Protein AF-A0A024UPG0-F1 (afdb_monomer_lite)

pLDDT: mean 85.89, std 14.0, range [33.97, 98.0]

Secondary structure (DSSP, 8-state):
-HHHHHHHHHHHHHHHHHHH--TTS-SHHHHHHHIIIIIHHHHHHHHHHHHHHHHHHHHHHHHHHHHHHS--SHHHHHHHHHHHHHHHHIIIIIGGG-S-SS--THHHHHHHHHHHHHHHHHHHHHHS---B--TTTGGGGTTSPP-SSSS-TT-EETTTTEE--TT-EEETTTTEEETT---EETTEE--TTTHHHHHHHHHHHHHHHHHHHHHHHHHHHHHHHHTTTTTS-EE-TTT--EE---HHHHHHHHHHH-HHHHHHHHHHHHHHHGGG--SSTTTGGG--

Foldseek 3Di:
DVVLCCVQVVVVVVCCLAPVDDLVDDDPSNVVSCCVPPVVVVVVLVVCCVPVNDVVSVVVVVVVCCVPQAQDQVVVVVVVCCLVVLLVLCVVFLLVLPPFPVDHNVLNVVLVVLSVVLVVLSCLLQPWAQAFDAQVRPVVLLPDDAPCPQRDQQDADPQRRGGARPLWDQRPRQRTIGRVWQADDNSHTHHDGRVVSVVVSLVSLLVSLVSLLVSLVVSLVRVCVVVVQQCDWDADPVPRDTDGDDPVNSVVVSCVVRVSSVVSNSVSVVSSCVVVDPDDSVPVVPPD

InterPro domains:
  IPR001594 Palmitoyltransferase, DHHC domain [PF01529] (152-270)
  IPR039859 Palmitoyltransferase PFA4/ZDHHC16/ZDHHC20/ERF2-like [PTHR22883] (85-270)

Radius of gyration: 24.88 Å; chains: 1; bounding box: 55×51×76 Å

Structure (mmCIF, N/CA/C/O backbone):
data_AF-A0A024UPG0-F1
#
_entry.id   AF-A0A024UPG0-F1
#
loop_
_atom_site.group_PDB
_atom_site.id
_atom_site.type_symbol
_atom_site.label_atom_id
_atom_site.label_alt_id
_atom_site.label_comp_id
_atom_site.label_asym_id
_atom_site.label_entity_id
_atom_site.label_seq_id
_atom_site.pdbx_PDB_ins_code
_atom_site.Cartn_x
_atom_site.Cartn_y
_atom_site.Cartn_z
_atom_site.occupancy
_atom_site.B_iso_or_equiv
_atom_site.auth_seq_id
_atom_site.auth_comp_id
_atom_site.auth_asym_id
_atom_site.auth_atom_id
_atom_site.pdbx_PDB_model_num
ATOM 1 N N . MET A 1 1 ? -4.440 -15.482 22.868 1.00 48.69 1 MET A N 1
ATOM 2 C CA . MET A 1 1 ? -3.702 -14.198 22.961 1.00 48.69 1 MET A CA 1
ATOM 3 C C . MET A 1 1 ? -2.242 -14.287 22.534 1.00 48.69 1 MET A C 1
ATOM 5 O O . MET A 1 1 ? -1.857 -13.494 21.691 1.00 48.69 1 MET A O 1
ATOM 9 N N . ALA A 1 2 ? -1.446 -15.236 23.048 1.00 51.16 2 ALA A N 1
ATOM 10 C CA . ALA A 1 2 ? -0.040 -15.394 22.640 1.00 51.16 2 ALA A CA 1
ATOM 11 C C . ALA A 1 2 ? 0.127 -15.573 21.119 1.00 51.16 2 ALA A C 1
ATOM 13 O O . ALA A 1 2 ? 0.976 -14.932 20.519 1.00 51.16 2 ALA A O 1
ATOM 14 N N . ILE A 1 3 ? -0.758 -16.347 20.483 1.00 56.25 3 ILE A N 1
ATOM 15 C CA . ILE A 1 3 ? -0.725 -16.595 19.033 1.00 56.25 3 ILE A CA 1
ATOM 16 C C . ILE A 1 3 ? -0.930 -15.307 18.221 1.00 56.25 3 ILE A C 1
ATOM 18 O O . ILE A 1 3 ? -0.201 -15.081 17.269 1.00 56.25 3 ILE A O 1
ATOM 22 N N . ALA A 1 4 ? -1.864 -14.432 18.612 1.00 42.03 4 ALA A N 1
ATOM 23 C CA . ALA A 1 4 ? -2.130 -13.178 17.897 1.00 42.03 4 ALA A CA 1
ATOM 24 C C . ALA A 1 4 ? -0.997 -12.150 18.068 1.00 42.03 4 ALA A C 1
ATOM 26 O O . ALA A 1 4 ? -0.627 -11.474 17.114 1.00 42.03 4 ALA A O 1
ATOM 27 N N . VAL A 1 5 ? -0.408 -12.068 19.268 1.00 51.09 5 VAL A N 1
ATOM 28 C CA . VAL A 1 5 ? 0.756 -11.206 19.529 1.00 51.09 5 VAL A CA 1
ATOM 29 C C . VAL A 1 5 ? 1.974 -11.707 18.759 1.00 51.09 5 VAL A C 1
ATOM 31 O O . VAL A 1 5 ? 2.654 -10.909 18.129 1.00 51.09 5 VAL A O 1
ATOM 34 N N . VAL A 1 6 ? 2.216 -13.019 18.737 1.00 61.00 6 VAL A N 1
ATOM 35 C CA . VAL A 1 6 ? 3.292 -13.617 17.935 1.00 61.00 6 VAL A CA 1
ATOM 36 C C . VAL A 1 6 ? 3.030 -13.413 16.440 1.00 61.00 6 VAL A C 1
ATOM 38 O O . VAL A 1 6 ? 3.939 -13.015 15.724 1.00 61.00 6 VAL A O 1
ATOM 41 N N . ALA A 1 7 ? 1.795 -13.586 15.965 1.00 50.66 7 ALA A N 1
ATOM 42 C CA . ALA A 1 7 ? 1.441 -13.405 14.557 1.00 50.66 7 ALA A CA 1
ATOM 43 C C . ALA A 1 7 ? 1.608 -11.958 14.057 1.00 50.66 7 ALA A C 1
ATOM 45 O O . ALA A 1 7 ? 1.879 -11.764 12.878 1.00 50.66 7 ALA A O 1
ATOM 46 N N . LEU A 1 8 ? 1.476 -10.953 14.931 1.00 50.56 8 LEU A N 1
ATOM 47 C CA . LEU A 1 8 ? 1.683 -9.539 14.588 1.00 50.56 8 LEU A CA 1
ATOM 48 C C . LEU A 1 8 ? 3.120 -9.064 14.848 1.00 50.56 8 LEU A C 1
ATOM 50 O O . LEU A 1 8 ? 3.662 -8.291 14.062 1.00 50.56 8 LEU A O 1
ATOM 54 N N . ALA A 1 9 ? 3.758 -9.530 15.924 1.00 61.38 9 ALA A N 1
ATOM 55 C CA . ALA A 1 9 ? 5.107 -9.114 16.296 1.00 61.38 9 ALA A CA 1
ATOM 56 C C . ALA A 1 9 ? 6.183 -9.793 15.444 1.00 61.38 9 ALA A C 1
ATOM 58 O O . ALA A 1 9 ? 7.162 -9.149 15.086 1.00 61.38 9 ALA A O 1
ATOM 59 N N . LEU A 1 10 ? 6.007 -11.068 15.081 1.00 72.69 10 LEU A N 1
ATOM 60 C CA . LEU A 1 10 ? 7.013 -11.813 14.324 1.00 72.69 10 LEU A CA 1
ATOM 61 C C . LEU A 1 10 ? 7.280 -11.193 12.939 1.00 72.69 10 LEU A C 1
ATOM 63 O O . LEU A 1 10 ? 8.451 -10.973 12.638 1.00 72.69 10 LEU A O 1
ATOM 67 N N . PRO A 1 11 ? 6.266 -10.824 12.123 1.00 66.44 11 PRO A N 1
ATOM 68 C CA . PRO A 1 11 ? 6.501 -10.160 10.840 1.00 66.44 11 PRO A CA 1
ATOM 69 C C . PRO A 1 11 ? 7.154 -8.786 11.007 1.00 66.44 11 PRO A C 1
ATOM 71 O O . PRO A 1 11 ? 8.067 -8.454 10.259 1.00 66.44 11 PRO A O 1
ATOM 74 N N . LEU A 1 12 ? 6.742 -8.007 12.013 1.00 64.81 12 LEU A N 1
ATOM 75 C CA . LEU A 1 12 ? 7.326 -6.696 12.316 1.00 64.81 12 LEU A CA 1
ATOM 76 C C . LEU A 1 12 ? 8.793 -6.799 12.750 1.00 64.81 12 LEU A C 1
ATOM 78 O O . LEU A 1 12 ? 9.629 -6.027 12.286 1.00 64.81 12 LEU A O 1
ATOM 82 N N . CYS A 1 13 ? 9.123 -7.774 13.598 1.00 73.56 13 CYS A N 1
ATOM 83 C CA . CYS A 1 13 ? 10.497 -8.066 13.992 1.00 73.56 13 CYS A CA 1
ATOM 84 C C . CYS A 1 13 ? 11.331 -8.558 12.807 1.00 73.56 13 CYS A C 1
ATOM 86 O O . CYS A 1 13 ? 12.497 -8.190 12.709 1.00 73.56 13 CYS A O 1
ATOM 88 N N . LEU A 1 14 ? 10.749 -9.347 11.897 1.00 75.25 14 LEU A N 1
ATOM 89 C CA . LEU A 1 14 ? 11.434 -9.824 10.696 1.00 75.25 14 LEU A CA 1
ATOM 90 C C . LEU A 1 14 ? 11.722 -8.673 9.726 1.00 75.25 14 LEU A C 1
ATOM 92 O O . LEU A 1 14 ? 12.840 -8.551 9.242 1.00 75.25 14 LEU A O 1
ATOM 96 N N . VAL A 1 15 ? 10.749 -7.784 9.502 1.00 70.00 15 VAL A N 1
ATOM 97 C CA . VAL A 1 15 ? 10.927 -6.556 8.710 1.00 70.00 15 VAL A CA 1
ATOM 98 C C . VAL A 1 15 ? 11.990 -5.663 9.351 1.00 70.00 15 VAL A C 1
ATOM 100 O O . VAL A 1 15 ? 12.903 -5.213 8.666 1.00 70.00 15 VAL A O 1
ATOM 103 N N . GLY A 1 16 ? 11.938 -5.456 10.669 1.00 72.75 16 GLY A N 1
ATOM 104 C CA . GLY A 1 16 ? 12.963 -4.701 11.390 1.00 72.75 16 GLY A CA 1
ATOM 105 C C . GLY A 1 16 ? 14.353 -5.332 11.277 1.00 72.75 16 GLY A C 1
ATOM 106 O O . GLY A 1 16 ? 15.330 -4.616 11.079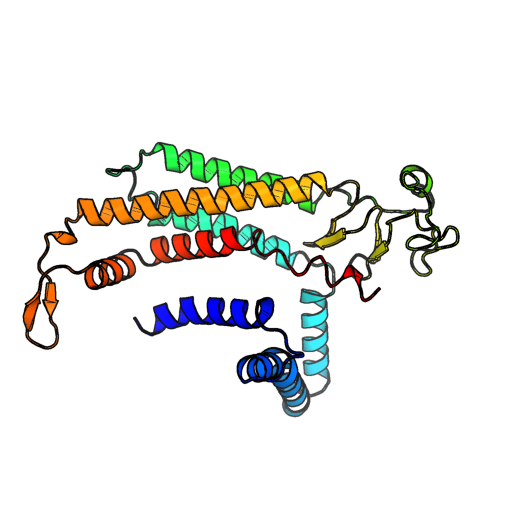 1.00 72.75 16 GLY A O 1
ATOM 107 N N . LEU A 1 17 ? 14.452 -6.662 11.341 1.00 78.50 17 LEU A N 1
ATOM 108 C CA . LEU A 1 17 ? 15.713 -7.378 11.154 1.00 78.50 17 LEU A CA 1
ATOM 109 C C . LEU A 1 17 ? 16.253 -7.191 9.731 1.00 78.50 17 LEU A C 1
ATOM 111 O O . LEU A 1 17 ? 17.428 -6.900 9.589 1.00 78.50 17 LEU A O 1
ATOM 115 N N . VAL A 1 18 ? 15.408 -7.317 8.704 1.00 75.88 18 VAL A N 1
ATOM 116 C CA . VAL A 1 18 ? 15.806 -7.218 7.287 1.00 75.88 18 VAL A CA 1
ATOM 117 C C . VAL A 1 18 ? 16.212 -5.797 6.897 1.00 75.88 18 VAL A C 1
ATOM 119 O O . VAL A 1 18 ? 17.195 -5.619 6.187 1.00 75.88 18 VAL A O 1
ATOM 122 N N . TYR A 1 19 ? 15.455 -4.786 7.327 1.00 70.50 19 TYR A N 1
ATOM 123 C CA . TYR A 1 19 ? 15.611 -3.420 6.815 1.00 70.50 19 TYR A CA 1
ATOM 124 C C . TYR A 1 19 ? 16.371 -2.478 7.751 1.00 70.50 19 TYR A C 1
ATOM 126 O O . TYR A 1 19 ? 16.895 -1.467 7.290 1.00 70.50 19 TYR A O 1
ATOM 134 N N . CYS A 1 20 ? 16.427 -2.762 9.054 1.00 74.44 20 CYS A N 1
ATOM 135 C CA . CYS A 1 20 ? 16.988 -1.824 10.034 1.00 74.44 20 CYS A CA 1
ATOM 136 C C . CYS A 1 20 ? 18.327 -2.282 10.628 1.00 74.44 20 CYS A C 1
ATOM 138 O O . CYS A 1 20 ? 18.909 -1.549 11.433 1.00 74.44 20 CYS A O 1
ATOM 140 N N . VAL A 1 21 ? 18.822 -3.474 10.278 1.00 76.88 21 VAL A N 1
ATOM 141 C CA . VAL A 1 21 ? 20.040 -4.046 10.866 1.00 76.88 21 VAL A CA 1
ATOM 142 C C . VAL A 1 21 ? 21.137 -4.162 9.819 1.00 76.88 21 VAL A C 1
ATOM 144 O O . VAL A 1 21 ? 21.033 -4.929 8.875 1.00 76.88 21 VAL A O 1
ATOM 147 N N . ASP A 1 22 ? 22.224 -3.423 10.033 1.00 75.81 22 ASP A N 1
ATOM 148 C CA . ASP A 1 22 ? 23.421 -3.491 9.197 1.00 75.81 22 ASP A CA 1
ATOM 149 C C . ASP A 1 22 ? 24.231 -4.769 9.513 1.00 75.81 22 ASP A C 1
ATOM 151 O O . ASP A 1 22 ? 24.758 -4.895 10.630 1.00 75.81 22 ASP A O 1
ATOM 155 N N . PRO A 1 23 ? 24.376 -5.706 8.557 1.00 75.81 23 PRO A N 1
ATOM 156 C CA . PRO A 1 23 ? 25.071 -6.975 8.771 1.00 75.81 23 PRO A CA 1
ATOM 157 C C . PRO A 1 23 ? 26.592 -6.831 8.888 1.00 75.81 23 PRO A C 1
ATOM 159 O O . PRO A 1 23 ? 27.269 -7.783 9.282 1.00 75.81 23 PRO A O 1
ATOM 162 N N . THR A 1 24 ? 27.164 -5.672 8.552 1.00 76.75 24 THR A N 1
ATOM 163 C CA . THR A 1 24 ? 28.622 -5.463 8.578 1.00 76.75 24 THR A CA 1
ATOM 164 C C . THR A 1 24 ? 29.151 -5.105 9.966 1.00 76.75 24 THR A C 1
ATOM 166 O O . THR A 1 24 ? 30.349 -5.217 10.230 1.00 76.75 24 THR A O 1
ATOM 169 N N . LYS A 1 25 ? 28.264 -4.710 10.885 1.00 84.12 25 LYS A N 1
ATOM 170 C CA . LYS A 1 25 ? 28.629 -4.351 12.260 1.00 84.12 25 LYS A CA 1
ATOM 171 C C . LYS A 1 25 ? 28.758 -5.586 13.148 1.00 84.12 25 LYS A C 1
ATOM 173 O O . LYS A 1 25 ? 28.108 -6.606 12.919 1.00 84.12 25 LYS A O 1
ATOM 178 N N . SER A 1 26 ? 29.569 -5.497 14.197 1.00 79.75 26 SER A N 1
ATOM 179 C CA . SER A 1 26 ? 29.626 -6.515 15.248 1.00 79.75 26 SER A CA 1
ATOM 180 C C . SER A 1 26 ? 28.489 -6.304 16.256 1.00 79.75 26 SER A C 1
ATOM 182 O O . SER A 1 26 ? 28.196 -5.180 16.658 1.00 79.75 26 SER A O 1
ATOM 184 N N . GLY A 1 27 ? 27.808 -7.384 16.649 1.00 88.50 27 GLY A N 1
ATOM 185 C CA . GLY A 1 27 ? 26.733 -7.342 17.644 1.00 88.50 27 GLY A CA 1
ATOM 186 C C . GLY A 1 27 ? 25.703 -8.457 17.470 1.00 88.50 27 GLY A C 1
ATOM 187 O O . GLY A 1 27 ? 25.583 -9.043 16.395 1.00 88.50 27 GLY A O 1
ATOM 188 N N . ASN A 1 28 ? 24.931 -8.726 18.526 1.00 88.62 28 ASN A N 1
ATOM 189 C CA . ASN A 1 28 ? 23.971 -9.838 18.564 1.00 88.62 28 ASN A CA 1
ATOM 190 C C . ASN A 1 28 ? 22.891 -9.730 17.474 1.00 88.62 28 ASN A C 1
ATOM 192 O O . ASN A 1 28 ? 22.523 -10.734 16.877 1.00 88.62 28 ASN A O 1
ATOM 196 N N . LEU A 1 29 ? 22.424 -8.512 17.177 1.00 83.12 29 LEU A N 1
ATOM 197 C CA . LEU A 1 29 ? 21.403 -8.262 16.154 1.00 83.12 29 LEU A CA 1
ATOM 198 C C . LEU A 1 29 ? 21.933 -8.509 14.730 1.00 83.12 29 LEU A C 1
ATOM 200 O O . LEU A 1 29 ? 21.243 -9.100 13.910 1.00 83.12 29 LEU A O 1
ATOM 204 N N . SER A 1 30 ? 23.179 -8.112 14.461 1.00 80.56 30 SER A N 1
ATOM 205 C CA . SER A 1 30 ? 23.858 -8.356 13.180 1.00 80.56 30 SER A CA 1
ATOM 206 C C . SER A 1 30 ? 24.186 -9.842 12.982 1.00 80.56 30 SER A C 1
ATOM 208 O O . SER A 1 30 ? 23.983 -10.390 11.899 1.00 80.56 30 SER A O 1
ATOM 210 N N . SER A 1 31 ? 24.596 -10.542 14.046 1.00 85.81 31 SER A N 1
ATOM 211 C CA . SER A 1 31 ? 24.730 -12.004 14.015 1.00 85.81 31 SER A CA 1
ATOM 212 C C . SER A 1 31 ? 23.393 -12.701 13.754 1.00 85.81 31 SER A C 1
ATOM 214 O O . SER A 1 31 ? 23.358 -13.659 12.990 1.00 85.81 31 SER A O 1
ATOM 216 N N . LEU A 1 32 ? 22.291 -12.206 14.330 1.00 85.56 32 LEU A N 1
ATOM 217 C CA . LEU A 1 32 ? 20.950 -12.724 14.054 1.00 85.56 32 LEU A CA 1
ATOM 218 C C . LEU A 1 32 ? 20.520 -12.461 12.602 1.00 85.56 32 LEU A C 1
ATOM 220 O O . LEU A 1 32 ? 19.953 -13.351 11.977 1.00 85.56 32 LEU A O 1
ATOM 224 N N . HIS A 1 33 ? 20.822 -11.282 12.047 1.00 87.19 33 HIS A N 1
ATOM 225 C CA . HIS A 1 33 ? 20.578 -10.978 10.634 1.00 87.19 33 HIS A CA 1
ATOM 226 C C . HIS A 1 33 ? 21.300 -11.980 9.722 1.00 87.19 33 HIS A C 1
ATOM 228 O O . HIS A 1 33 ? 20.658 -12.584 8.867 1.00 87.19 33 HIS A O 1
ATOM 234 N N . ARG A 1 34 ? 22.613 -12.194 9.910 1.00 85.38 34 ARG A N 1
ATOM 235 C CA . ARG A 1 34 ? 23.386 -13.173 9.116 1.00 85.38 34 ARG A CA 1
ATOM 236 C C . ARG A 1 34 ? 22.848 -14.593 9.278 1.00 85.38 34 ARG A C 1
ATOM 238 O O . ARG A 1 34 ? 22.635 -15.275 8.282 1.00 85.38 34 ARG A O 1
ATOM 245 N N . LEU A 1 35 ? 22.515 -14.994 10.506 1.00 88.06 35 LEU A N 1
ATOM 246 C CA . LEU A 1 35 ? 21.924 -16.305 10.759 1.00 88.06 35 LEU A CA 1
ATOM 247 C C . LEU A 1 35 ? 20.636 -16.510 9.951 1.00 88.06 35 LEU A C 1
ATOM 249 O O . LEU A 1 35 ? 20.456 -17.557 9.341 1.00 88.06 35 LEU A O 1
ATOM 253 N N . VAL A 1 36 ? 19.735 -15.524 9.950 1.00 85.44 36 VAL A N 1
ATOM 254 C CA . VAL A 1 36 ? 18.414 -15.632 9.311 1.00 85.44 36 VAL A CA 1
ATOM 255 C C . VAL A 1 36 ? 18.484 -15.489 7.788 1.00 85.44 36 VAL A C 1
ATOM 257 O O . VAL A 1 36 ? 17.758 -16.197 7.093 1.00 85.44 36 VAL A O 1
ATOM 260 N N . LEU A 1 37 ? 19.322 -14.589 7.265 1.00 82.81 37 LEU A N 1
ATOM 261 C CA . LEU A 1 37 ? 19.331 -14.222 5.842 1.00 82.81 37 LEU A CA 1
ATOM 262 C C . LEU A 1 37 ? 20.452 -14.873 5.024 1.00 82.81 37 LEU A C 1
ATOM 264 O O . LEU A 1 37 ? 20.333 -14.932 3.803 1.00 82.81 37 LEU A O 1
ATOM 268 N N . GLU A 1 38 ? 21.504 -15.388 5.661 1.00 83.62 38 GLU A N 1
ATOM 269 C CA . GLU A 1 38 ? 22.636 -16.036 4.983 1.00 83.62 38 GLU A CA 1
ATOM 270 C C . GLU A 1 38 ? 22.746 -17.513 5.389 1.00 83.62 38 GLU A C 1
ATOM 272 O O . GLU A 1 38 ? 22.629 -18.401 4.538 1.00 83.62 38 GLU A O 1
ATOM 277 N N . ASP A 1 39 ? 22.887 -17.795 6.689 1.00 87.56 39 ASP A N 1
ATOM 278 C CA . ASP A 1 39 ? 23.178 -19.151 7.170 1.00 87.56 39 ASP A CA 1
ATOM 279 C C . ASP A 1 39 ? 21.971 -20.094 7.051 1.00 87.56 39 ASP A C 1
ATOM 281 O O . ASP A 1 39 ? 22.117 -21.226 6.586 1.00 87.56 39 ASP A O 1
ATOM 285 N N . LEU A 1 40 ? 20.763 -19.658 7.439 1.00 87.19 40 LEU A N 1
ATOM 286 C CA . LEU A 1 40 ? 19.550 -20.483 7.352 1.00 87.19 40 LEU A CA 1
ATOM 287 C C . LEU A 1 40 ? 19.225 -20.873 5.898 1.00 87.19 40 LEU A C 1
ATOM 289 O O . LEU A 1 40 ? 18.992 -22.060 5.641 1.00 87.19 40 LEU A O 1
ATOM 293 N N . PRO A 1 41 ? 19.214 -19.938 4.926 1.00 84.56 41 PRO A N 1
ATOM 294 C CA . PRO A 1 41 ? 18.995 -20.273 3.521 1.00 84.56 41 PRO A CA 1
ATOM 295 C C . PRO A 1 41 ? 20.080 -21.202 2.961 1.00 84.56 41 PRO A C 1
ATOM 297 O O . PRO A 1 41 ? 19.768 -22.148 2.234 1.00 84.56 41 PRO A O 1
ATOM 300 N N . ALA A 1 42 ? 21.347 -21.002 3.338 1.00 87.00 42 ALA A N 1
ATOM 301 C CA . ALA A 1 42 ? 22.437 -21.882 2.919 1.00 87.00 42 ALA A CA 1
ATOM 302 C C . ALA A 1 42 ? 22.279 -23.301 3.492 1.00 87.00 42 ALA A C 1
ATOM 304 O O . ALA A 1 42 ? 22.385 -24.288 2.758 1.00 87.00 42 ALA A O 1
ATOM 305 N N . LEU A 1 43 ? 21.960 -23.411 4.785 1.00 90.12 43 LEU A N 1
ATOM 306 C CA . LEU A 1 43 ? 21.742 -24.685 5.466 1.00 90.12 43 LEU A CA 1
ATOM 307 C C . LEU A 1 43 ? 20.537 -25.430 4.885 1.00 90.12 43 LEU A C 1
ATOM 309 O O . LEU A 1 43 ? 20.622 -26.628 4.620 1.00 90.12 43 LEU A O 1
ATOM 313 N N . THR A 1 44 ? 19.423 -24.731 4.662 1.00 85.88 44 THR A N 1
ATOM 314 C CA . THR A 1 44 ? 18.208 -25.320 4.077 1.00 85.88 44 THR A CA 1
ATOM 315 C C . THR A 1 44 ? 18.438 -25.769 2.638 1.00 85.88 44 THR A C 1
ATOM 317 O O . THR A 1 44 ? 18.028 -26.873 2.285 1.00 85.88 44 THR A O 1
ATOM 320 N N . SER A 1 45 ? 19.168 -24.995 1.831 1.00 87.50 45 SER A N 1
ATOM 321 C CA . SER A 1 45 ? 19.573 -25.381 0.473 1.00 87.50 45 SER A CA 1
ATOM 322 C C . SER A 1 45 ? 20.466 -26.631 0.472 1.00 87.50 45 SER A C 1
ATOM 324 O O . SER A 1 45 ? 20.211 -27.579 -0.275 1.00 87.50 45 SER A O 1
ATOM 326 N N . ALA A 1 46 ? 21.460 -26.697 1.365 1.00 89.62 46 ALA A N 1
ATOM 327 C CA . ALA A 1 46 ? 22.336 -27.862 1.508 1.00 89.62 46 ALA A CA 1
ATOM 328 C C . ALA A 1 46 ? 21.584 -29.108 2.011 1.00 89.62 46 ALA A C 1
ATOM 330 O O . ALA A 1 46 ? 21.794 -30.214 1.506 1.00 89.62 46 ALA A O 1
ATOM 331 N N . ALA A 1 47 ? 20.679 -28.937 2.978 1.00 89.81 47 ALA A N 1
ATOM 332 C CA . ALA A 1 47 ? 19.824 -30.007 3.480 1.00 89.81 47 ALA A CA 1
ATOM 333 C C . ALA A 1 47 ? 18.881 -30.527 2.388 1.00 89.81 47 ALA A C 1
ATOM 335 O O . ALA A 1 47 ? 18.767 -31.739 2.217 1.00 89.81 47 ALA A O 1
ATOM 336 N N . LEU A 1 48 ? 18.269 -29.634 1.605 1.00 89.88 48 LEU A N 1
ATOM 337 C CA . LEU A 1 48 ? 17.411 -29.990 0.476 1.00 89.88 48 LEU A CA 1
ATOM 338 C C . LEU A 1 48 ? 18.182 -30.794 -0.576 1.00 89.88 48 LEU A C 1
ATOM 340 O O . LEU A 1 48 ? 17.695 -31.827 -1.034 1.00 89.88 48 LEU A O 1
ATOM 344 N N . LEU A 1 49 ? 19.406 -30.378 -0.913 1.00 91.25 49 LEU A N 1
ATOM 345 C CA . LEU A 1 49 ? 20.260 -31.117 -1.844 1.00 91.25 49 LEU A CA 1
ATOM 346 C C . LEU A 1 49 ? 20.588 -32.523 -1.324 1.00 91.25 49 LEU A C 1
ATOM 348 O O . LEU A 1 49 ? 20.539 -33.490 -2.086 1.00 91.25 49 LEU A O 1
ATOM 352 N N . LYS A 1 50 ? 20.889 -32.649 -0.026 1.00 93.06 50 LYS A N 1
ATOM 353 C CA . LYS A 1 50 ? 21.264 -33.923 0.601 1.00 93.06 50 LYS A CA 1
ATOM 354 C C . LYS A 1 50 ? 20.079 -34.878 0.781 1.00 93.06 50 LYS A C 1
ATOM 356 O O . LYS A 1 50 ? 20.257 -36.081 0.621 1.00 93.06 50 LYS A O 1
ATOM 361 N N . LEU A 1 51 ? 18.900 -34.362 1.128 1.00 94.25 51 LEU A N 1
ATOM 362 C CA . LEU A 1 51 ? 17.704 -35.159 1.432 1.00 94.25 51 LEU A CA 1
ATOM 363 C C . LEU A 1 51 ? 16.867 -35.476 0.188 1.00 94.25 51 LEU A C 1
ATOM 365 O O . LEU A 1 51 ? 16.360 -36.586 0.059 1.00 94.25 51 LEU A O 1
ATOM 369 N N . CYS A 1 52 ? 16.710 -34.511 -0.719 1.00 91.88 52 CYS A N 1
ATOM 370 C CA . CYS A 1 52 ? 15.795 -34.603 -1.862 1.00 91.88 52 CYS A CA 1
ATOM 371 C C . CYS A 1 52 ? 16.520 -34.795 -3.206 1.00 91.88 52 CYS A C 1
ATOM 373 O O . CYS A 1 52 ? 15.884 -35.054 -4.229 1.00 91.88 52 CYS A O 1
ATOM 375 N N . GLY A 1 53 ? 17.852 -34.699 -3.218 1.00 93.62 53 GLY A N 1
ATOM 376 C CA . GLY A 1 53 ? 18.678 -34.897 -4.403 1.00 93.62 53 GLY A CA 1
ATOM 377 C C . GLY A 1 53 ? 18.701 -33.701 -5.371 1.00 93.62 53 GLY A C 1
ATOM 378 O O . GLY A 1 53 ? 17.966 -32.722 -5.213 1.00 93.62 53 GLY A O 1
ATOM 379 N N . PRO A 1 54 ? 19.542 -33.772 -6.421 1.00 92.06 54 PRO A N 1
ATOM 380 C CA . PRO A 1 54 ? 19.857 -32.631 -7.287 1.00 92.06 54 PRO A CA 1
ATOM 381 C C . PRO A 1 54 ? 18.690 -32.169 -8.169 1.00 92.06 54 PRO A C 1
ATOM 383 O O . PRO A 1 54 ? 18.599 -30.989 -8.494 1.00 92.06 54 PRO A O 1
ATOM 386 N N . ARG A 1 55 ? 17.771 -33.067 -8.548 1.00 91.69 55 ARG A N 1
ATOM 387 C CA . ARG A 1 55 ? 16.604 -32.712 -9.380 1.00 91.69 55 ARG A CA 1
ATOM 388 C C . ARG A 1 55 ? 15.605 -31.829 -8.632 1.00 91.69 55 ARG A C 1
ATOM 390 O O . ARG A 1 55 ? 15.125 -30.850 -9.184 1.00 91.69 55 ARG A O 1
ATOM 397 N N . ILE A 1 56 ? 15.301 -32.172 -7.380 1.00 89.06 56 ILE A N 1
ATOM 398 C CA . ILE A 1 56 ? 14.369 -31.387 -6.560 1.00 89.06 56 ILE A CA 1
ATOM 399 C C . ILE A 1 56 ? 15.033 -30.075 -6.144 1.00 89.06 56 ILE A C 1
ATOM 401 O O . ILE A 1 56 ? 14.406 -29.025 -6.228 1.00 89.06 56 ILE A O 1
ATOM 405 N N . HIS A 1 57 ? 16.315 -30.119 -5.763 1.00 91.75 57 HIS A N 1
ATOM 406 C CA . HIS A 1 57 ? 17.081 -28.918 -5.430 1.00 91.75 57 HIS A CA 1
ATOM 407 C C . HIS A 1 57 ? 17.118 -27.912 -6.586 1.00 91.75 57 HIS A C 1
ATOM 409 O O . HIS A 1 57 ? 16.721 -26.768 -6.385 1.00 91.75 57 HIS A O 1
ATOM 415 N N . SER A 1 58 ? 17.489 -28.345 -7.797 1.00 89.56 58 SER A N 1
ATOM 416 C CA . SER A 1 58 ? 17.478 -27.473 -8.984 1.00 89.56 58 SER A CA 1
ATOM 417 C C . SER A 1 58 ? 16.089 -26.913 -9.284 1.00 89.56 58 SER A C 1
ATOM 419 O O . SER A 1 58 ? 15.965 -25.710 -9.469 1.00 89.56 58 SER A O 1
ATOM 421 N N . GLY A 1 59 ? 15.031 -27.729 -9.219 1.00 90.19 59 GLY A N 1
ATOM 422 C CA . GLY A 1 59 ? 13.660 -27.244 -9.411 1.00 90.19 59 GLY A CA 1
ATOM 423 C C . GLY A 1 59 ? 13.228 -26.182 -8.389 1.00 90.19 59 GLY A C 1
ATOM 424 O O . GLY A 1 59 ? 12.545 -25.221 -8.747 1.00 90.19 59 GLY A O 1
ATOM 425 N N . VAL A 1 60 ? 13.641 -26.312 -7.122 1.00 87.56 60 VAL A N 1
ATOM 426 C CA . VAL A 1 60 ? 13.368 -25.303 -6.082 1.00 87.56 60 VAL A CA 1
ATOM 427 C C . VAL A 1 60 ? 14.181 -24.033 -6.321 1.00 87.56 60 VAL A C 1
ATOM 429 O O . VAL A 1 60 ? 13.616 -22.945 -6.246 1.00 87.56 60 VAL A O 1
ATOM 432 N N . VAL A 1 61 ? 15.470 -24.151 -6.647 1.00 87.44 61 VAL A N 1
ATOM 433 C CA . VAL A 1 61 ? 16.321 -22.996 -6.977 1.00 87.44 61 VAL A CA 1
ATOM 434 C C . VAL A 1 61 ? 15.766 -22.245 -8.187 1.00 87.44 61 VAL A C 1
ATOM 436 O O . VAL A 1 61 ? 15.616 -21.029 -8.116 1.00 87.44 61 VAL A O 1
ATOM 439 N N . ASP A 1 62 ? 15.367 -22.954 -9.243 1.00 88.31 62 ASP A N 1
ATOM 440 C CA . ASP A 1 62 ? 14.742 -22.368 -10.433 1.00 88.31 62 ASP A CA 1
ATOM 441 C C . ASP A 1 62 ? 13.406 -21.688 -10.108 1.00 88.31 62 ASP A C 1
ATOM 443 O O . ASP A 1 62 ? 13.085 -20.644 -10.672 1.00 88.31 62 ASP A O 1
ATOM 447 N N . SER A 1 63 ? 12.629 -22.244 -9.174 1.00 86.25 63 SER A N 1
ATOM 448 C CA . SER A 1 63 ? 11.375 -21.633 -8.716 1.00 86.25 63 SER A CA 1
ATOM 449 C C . SER A 1 63 ? 11.629 -20.341 -7.937 1.00 86.25 63 SER A C 1
ATOM 451 O O . SER A 1 63 ? 10.945 -19.344 -8.160 1.00 86.25 63 SER A O 1
ATOM 453 N N . VAL A 1 64 ? 12.624 -20.331 -7.045 1.00 83.94 64 VAL A N 1
ATOM 454 C CA . VAL A 1 64 ? 13.035 -19.123 -6.313 1.00 83.94 64 VAL A CA 1
ATOM 455 C C . VAL A 1 64 ? 13.564 -18.068 -7.284 1.00 83.94 64 VAL A C 1
ATOM 457 O O . VAL A 1 64 ? 13.174 -16.904 -7.188 1.00 83.94 64 VAL A O 1
ATOM 460 N N . ASP A 1 65 ? 14.382 -18.474 -8.256 1.00 83.69 65 ASP A N 1
ATOM 461 C CA . ASP A 1 65 ? 14.899 -17.598 -9.308 1.00 83.69 65 ASP A CA 1
ATOM 462 C C . ASP A 1 65 ? 13.772 -17.001 -10.155 1.00 83.69 65 ASP A C 1
ATOM 464 O O . ASP A 1 65 ? 13.732 -15.793 -10.392 1.00 83.69 65 ASP A O 1
ATOM 468 N N . TYR A 1 66 ? 12.792 -17.824 -10.531 1.00 84.62 66 TYR A N 1
ATOM 469 C CA . TYR A 1 66 ? 11.605 -17.374 -11.245 1.00 84.62 66 TYR A CA 1
ATOM 470 C C . TYR A 1 66 ? 10.808 -16.332 -10.452 1.00 84.62 66 TYR A C 1
ATOM 472 O O . TYR A 1 66 ? 10.406 -15.321 -11.026 1.00 84.62 66 TYR A O 1
ATOM 480 N N . VAL A 1 67 ? 10.596 -16.555 -9.151 1.00 80.50 67 VAL A N 1
ATOM 481 C CA . VAL A 1 67 ? 9.795 -15.668 -8.292 1.00 80.50 67 VAL A CA 1
ATOM 482 C C . VAL A 1 67 ? 10.510 -14.347 -7.994 1.00 80.50 67 VAL A C 1
ATOM 484 O O . VAL A 1 67 ? 9.859 -13.301 -8.013 1.00 80.50 67 VAL A O 1
ATOM 487 N N . LEU A 1 68 ? 11.819 -14.373 -7.722 1.00 77.50 68 LEU A N 1
ATOM 488 C CA . LEU A 1 68 ? 12.562 -13.206 -7.223 1.00 77.50 68 LEU A CA 1
ATOM 489 C C . LEU A 1 68 ? 13.349 -12.447 -8.296 1.00 77.50 68 LEU A C 1
ATOM 491 O O . LEU A 1 68 ? 13.490 -11.229 -8.187 1.00 77.50 68 LEU A O 1
ATOM 495 N N . TYR A 1 69 ? 13.875 -13.136 -9.311 1.00 78.44 69 TYR A N 1
ATOM 496 C CA . TYR A 1 69 ? 14.846 -12.562 -10.252 1.00 78.44 69 TYR A CA 1
ATOM 497 C C . TYR A 1 69 ? 14.373 -12.542 -11.708 1.00 78.44 69 TYR A C 1
ATOM 499 O O . TYR A 1 69 ? 15.029 -11.915 -12.544 1.00 78.44 69 TYR A O 1
ATOM 507 N N . ARG A 1 70 ? 13.226 -13.156 -12.026 1.00 80.44 70 ARG A N 1
ATOM 508 C CA . ARG A 1 70 ? 12.621 -13.106 -13.367 1.00 80.44 70 ARG A CA 1
ATOM 509 C C . ARG A 1 70 ? 11.309 -12.318 -13.384 1.00 80.44 70 ARG A C 1
ATOM 511 O O . ARG A 1 70 ? 10.599 -12.290 -12.380 1.00 80.44 70 ARG A O 1
ATOM 518 N N . PRO A 1 71 ? 10.942 -11.708 -14.526 1.00 80.69 71 PRO A N 1
ATOM 519 C CA . PRO A 1 71 ? 9.641 -11.075 -14.699 1.00 80.69 71 PRO A CA 1
ATOM 520 C C . PRO A 1 71 ? 8.520 -12.104 -14.534 1.00 80.69 71 PRO A C 1
ATOM 522 O O . PRO A 1 71 ? 8.460 -13.105 -15.251 1.00 80.69 71 PRO A O 1
ATOM 525 N N . ASN A 1 72 ? 7.631 -11.861 -13.577 1.00 84.00 72 ASN A N 1
ATOM 526 C CA . ASN A 1 72 ? 6.469 -12.695 -13.320 1.00 84.00 72 ASN A CA 1
ATOM 527 C C . ASN A 1 72 ? 5.304 -11.830 -12.786 1.00 84.00 72 ASN A C 1
ATOM 529 O O . ASN A 1 72 ? 5.534 -10.784 -12.169 1.00 84.00 72 ASN A O 1
ATOM 533 N N . PRO A 1 73 ? 4.040 -12.241 -13.001 1.00 86.69 73 PRO A N 1
ATOM 534 C CA . PRO A 1 73 ? 2.875 -11.496 -12.525 1.00 86.69 73 PRO A CA 1
ATOM 535 C C . PRO A 1 73 ? 2.571 -11.729 -11.036 1.00 86.69 73 PRO A C 1
ATOM 537 O O . PRO A 1 73 ? 1.613 -11.155 -10.522 1.00 86.69 73 PRO A O 1
ATOM 540 N N . LEU A 1 74 ? 3.343 -12.560 -10.321 1.00 85.00 74 LEU A N 1
ATOM 541 C CA . LEU A 1 74 ? 3.037 -12.960 -8.942 1.00 85.00 74 LEU A CA 1
ATOM 542 C C . LEU A 1 74 ? 2.927 -11.742 -8.036 1.00 85.00 74 LEU A C 1
ATOM 544 O O . LEU A 1 74 ? 1.934 -11.580 -7.332 1.00 85.00 74 LEU A O 1
ATOM 548 N N . MET A 1 75 ? 3.905 -10.846 -8.105 1.00 81.88 75 MET A N 1
ATOM 549 C CA . MET A 1 75 ? 3.913 -9.664 -7.250 1.00 81.88 75 MET A CA 1
ATOM 550 C C . MET A 1 75 ? 2.754 -8.703 -7.574 1.00 81.88 75 MET A C 1
ATOM 552 O O . MET A 1 75 ? 2.245 -8.027 -6.681 1.00 81.88 75 MET A O 1
ATOM 556 N N . GLN A 1 76 ? 2.276 -8.686 -8.826 1.00 89.56 76 GLN A N 1
ATOM 557 C CA . GLN A 1 76 ? 1.071 -7.941 -9.197 1.00 89.56 76 GLN A CA 1
ATOM 558 C C . GLN A 1 76 ? -0.183 -8.583 -8.592 1.00 89.56 76 GLN A C 1
ATOM 560 O O . GLN A 1 76 ? -1.012 -7.883 -8.013 1.00 89.56 76 GLN A O 1
ATOM 565 N N . MET A 1 77 ? -0.298 -9.913 -8.658 1.00 89.50 77 MET A N 1
ATOM 566 C CA . MET A 1 77 ? -1.397 -10.654 -8.028 1.00 89.50 77 MET A CA 1
ATOM 567 C C . MET A 1 77 ? -1.420 -10.463 -6.509 1.00 89.50 77 MET A C 1
ATOM 569 O O . MET A 1 77 ? -2.495 -10.281 -5.944 1.00 89.50 77 MET A O 1
ATOM 573 N N . VAL A 1 78 ? -0.256 -10.446 -5.851 1.00 87.50 78 VAL A N 1
ATOM 574 C CA . VAL A 1 78 ? -0.144 -10.178 -4.408 1.00 87.50 78 VAL A CA 1
ATOM 575 C C . VAL A 1 78 ? -0.694 -8.796 -4.071 1.00 87.50 78 VAL A C 1
ATOM 577 O O . VAL A 1 78 ? -1.526 -8.683 -3.175 1.00 87.50 78 VAL A O 1
ATOM 580 N N . TYR A 1 79 ? -0.298 -7.754 -4.807 1.00 90.56 79 TYR A N 1
ATOM 581 C CA . TYR A 1 79 ? -0.828 -6.408 -4.585 1.00 90.56 79 TYR A CA 1
ATOM 582 C C . TYR A 1 79 ? -2.350 -6.342 -4.789 1.00 90.56 79 TYR A C 1
ATOM 584 O O . TYR A 1 79 ? -3.067 -5.819 -3.934 1.00 90.56 79 TYR A O 1
ATOM 592 N N . LEU A 1 80 ? -2.858 -6.917 -5.886 1.00 92.25 80 LEU A N 1
ATOM 593 C CA . LEU A 1 80 ? -4.297 -6.961 -6.163 1.00 92.25 80 LEU A CA 1
ATOM 594 C C . LEU A 1 80 ? -5.057 -7.681 -5.045 1.00 92.25 80 LEU A C 1
ATOM 596 O O . LEU A 1 80 ? -6.091 -7.193 -4.592 1.00 92.25 80 LEU A O 1
ATOM 600 N N . HIS A 1 81 ? -4.528 -8.805 -4.561 1.00 89.88 81 HIS A N 1
ATOM 601 C CA . HIS A 1 81 ? -5.124 -9.556 -3.463 1.00 89.88 81 HIS A CA 1
ATOM 602 C C . HIS A 1 81 ? -5.121 -8.763 -2.152 1.00 89.88 81 HIS A C 1
ATOM 604 O O . HIS A 1 81 ? -6.120 -8.771 -1.438 1.00 89.88 81 HIS A O 1
ATOM 610 N N . LEU A 1 82 ? -4.042 -8.033 -1.854 1.00 90.69 82 LEU A N 1
ATOM 611 C CA . LEU A 1 82 ? -3.952 -7.189 -0.662 1.00 90.69 82 LEU A CA 1
ATOM 612 C C . LEU A 1 82 ? -4.991 -6.062 -0.675 1.00 90.69 82 LEU A C 1
ATOM 614 O O . LEU A 1 82 ? -5.697 -5.879 0.314 1.00 90.69 82 LEU A O 1
ATOM 618 N N . VAL A 1 83 ? -5.127 -5.331 -1.785 1.00 92.81 83 VAL A N 1
ATOM 619 C CA . VAL A 1 83 ? -6.062 -4.194 -1.862 1.00 92.81 83 VAL A CA 1
ATOM 620 C C . VAL A 1 83 ? -7.514 -4.662 -1.944 1.00 92.81 83 VAL A C 1
ATOM 622 O O . VAL A 1 83 ? -8.355 -4.185 -1.183 1.00 92.81 83 VAL A O 1
ATOM 625 N N . ILE A 1 84 ? -7.821 -5.619 -2.826 1.00 94.06 84 ILE A N 1
ATOM 626 C CA . ILE A 1 84 ? -9.191 -6.127 -3.003 1.00 94.06 84 ILE A CA 1
ATOM 627 C C . ILE A 1 84 ? -9.629 -6.912 -1.765 1.00 94.06 84 ILE A C 1
ATOM 629 O O . ILE A 1 84 ? -10.726 -6.691 -1.256 1.00 94.06 84 ILE A O 1
ATOM 633 N N . GLY A 1 85 ? -8.770 -7.794 -1.249 1.00 91.62 85 GLY A N 1
ATOM 634 C CA . GLY A 1 85 ? -9.034 -8.563 -0.035 1.00 91.62 85 GLY A CA 1
ATOM 635 C C . GLY A 1 85 ? -9.163 -7.665 1.193 1.00 91.62 85 GLY A C 1
ATOM 636 O O . GLY A 1 85 ? -10.109 -7.820 1.962 1.00 91.62 85 GLY A O 1
ATOM 637 N N . GLY A 1 86 ? -8.282 -6.672 1.344 1.00 92.81 86 GLY A N 1
ATOM 638 C CA . GLY A 1 86 ? -8.370 -5.677 2.414 1.00 92.81 86 GLY A CA 1
ATOM 639 C C . GLY A 1 86 ? -9.679 -4.886 2.376 1.00 92.81 86 GLY A C 1
ATOM 640 O O . GLY A 1 86 ? -10.342 -4.748 3.404 1.00 92.81 86 GLY A O 1
ATOM 641 N N . TYR A 1 87 ? -10.107 -4.434 1.192 1.00 95.88 87 TYR A N 1
ATOM 642 C CA . TYR A 1 87 ? -11.387 -3.738 1.035 1.00 95.88 87 TYR A CA 1
ATOM 643 C C . TYR A 1 87 ? -12.594 -4.657 1.281 1.00 95.88 87 TYR A C 1
ATOM 645 O O . TYR A 1 87 ? -13.547 -4.253 1.944 1.00 95.88 87 TYR A O 1
ATOM 653 N N . ALA A 1 88 ? -12.548 -5.914 0.830 1.00 95.50 88 ALA A N 1
ATOM 654 C CA . ALA A 1 88 ? -13.597 -6.891 1.116 1.00 95.50 88 ALA A CA 1
ATOM 655 C C . ALA A 1 88 ? -13.735 -7.151 2.627 1.00 95.50 88 ALA A C 1
ATOM 657 O O . ALA A 1 88 ? -14.846 -7.152 3.156 1.00 95.50 88 ALA A O 1
ATOM 658 N N . LEU A 1 89 ? -12.616 -7.308 3.343 1.00 95.44 89 LEU A N 1
ATOM 659 C CA . LEU A 1 89 ? -12.615 -7.434 4.803 1.00 95.44 89 LEU A CA 1
ATOM 660 C C . LEU A 1 89 ? -13.150 -6.163 5.483 1.00 95.44 89 LEU A C 1
ATOM 662 O O . LEU A 1 89 ? -13.909 -6.267 6.443 1.00 95.44 89 LEU A O 1
ATOM 666 N N . PHE A 1 90 ? -12.820 -4.971 4.976 1.00 96.62 90 PHE A N 1
ATOM 667 C CA . PHE A 1 90 ? -13.398 -3.715 5.464 1.00 96.62 90 PHE A CA 1
ATOM 668 C C . PHE A 1 90 ? -14.929 -3.700 5.319 1.00 96.62 90 PHE A C 1
ATOM 670 O O . PHE A 1 90 ? -15.632 -3.405 6.285 1.00 96.62 90 PHE A O 1
ATOM 677 N N . VAL A 1 91 ? -15.461 -4.077 4.154 1.00 96.88 91 VAL A N 1
ATOM 678 C CA . VAL A 1 91 ? -16.913 -4.132 3.906 1.00 96.88 91 VAL A CA 1
ATOM 679 C C . VAL A 1 91 ? -17.605 -5.180 4.786 1.00 96.88 91 VAL A C 1
ATOM 681 O O . VAL A 1 91 ? -18.705 -4.939 5.272 1.00 96.88 91 VAL A O 1
ATOM 684 N N . MET A 1 92 ? -16.973 -6.329 5.029 1.00 96.06 92 MET A N 1
ATOM 685 C CA . MET A 1 92 ? -17.567 -7.388 5.854 1.00 96.06 92 MET A CA 1
ATOM 686 C C . MET A 1 92 ? -17.532 -7.087 7.356 1.00 96.06 92 MET A C 1
ATOM 688 O O . MET A 1 92 ? -18.478 -7.436 8.056 1.00 96.06 92 MET A O 1
ATOM 692 N N . PHE A 1 93 ? -16.459 -6.469 7.861 1.00 95.69 93 PHE A N 1
ATOM 693 C CA . PHE A 1 93 ? -16.214 -6.369 9.307 1.00 95.69 93 PHE A CA 1
ATOM 694 C C . PHE A 1 93 ? -16.230 -4.944 9.867 1.00 95.69 93 PHE A C 1
ATOM 696 O O . PHE A 1 93 ? -16.588 -4.771 11.026 1.00 95.69 93 PHE A O 1
ATOM 703 N N . ALA A 1 94 ? -15.849 -3.926 9.089 1.00 96.25 94 ALA A N 1
ATOM 704 C CA . ALA A 1 94 ? -15.788 -2.541 9.566 1.00 96.25 94 ALA A CA 1
ATOM 705 C C . ALA A 1 94 ? -17.017 -1.719 9.148 1.00 96.25 94 ALA A C 1
ATOM 707 O O . ALA A 1 94 ? -17.539 -0.953 9.951 1.00 96.25 94 ALA A O 1
ATOM 708 N N . GLN A 1 95 ? -17.523 -1.898 7.923 1.00 96.50 95 GLN A N 1
ATOM 709 C CA . GLN A 1 95 ? -18.718 -1.191 7.445 1.00 96.50 95 GLN A CA 1
ATOM 710 C C . GLN A 1 95 ? -19.962 -1.402 8.330 1.00 96.50 95 GLN A C 1
ATOM 712 O O . GLN A 1 95 ? -20.673 -0.420 8.536 1.00 96.50 95 GLN A O 1
ATOM 717 N N . PRO A 1 96 ? -20.260 -2.603 8.873 1.00 97.25 96 PRO A N 1
ATOM 718 C CA . PRO A 1 96 ? -21.419 -2.782 9.754 1.00 97.25 96 PRO A CA 1
ATOM 719 C C . PRO A 1 96 ? -21.365 -1.954 11.047 1.00 97.25 96 PRO A C 1
ATOM 721 O O . PRO A 1 96 ? -22.394 -1.773 11.686 1.00 97.25 96 PRO A O 1
ATOM 724 N N . LEU A 1 97 ? -20.185 -1.441 11.413 1.00 96.69 97 LEU A N 1
ATOM 725 C CA . LEU A 1 97 ? -19.949 -0.580 12.578 1.00 96.69 97 LEU A CA 1
ATOM 726 C C . LEU A 1 97 ? -20.092 0.921 12.235 1.00 96.69 97 LEU A C 1
ATOM 728 O O . LEU A 1 97 ? -19.713 1.792 13.020 1.00 96.69 97 LEU A O 1
ATOM 732 N N . LEU A 1 98 ? -20.579 1.240 11.029 1.00 96.00 98 LEU A N 1
ATOM 733 C CA . LEU A 1 98 ? -20.816 2.598 10.541 1.00 96.00 98 LEU A CA 1
ATOM 734 C C . LEU A 1 98 ? -22.308 2.803 10.210 1.00 96.00 98 LEU A C 1
ATOM 736 O O . LEU A 1 98 ? -22.924 1.928 9.599 1.00 96.00 98 LEU A O 1
ATOM 740 N N . PRO A 1 99 ? -22.889 3.983 10.504 1.00 96.88 99 PRO A N 1
ATOM 741 C CA . PRO A 1 99 ? -22.261 5.133 11.155 1.00 96.88 99 PRO A CA 1
ATOM 742 C C . PRO A 1 99 ? -22.052 4.914 12.661 1.00 96.88 99 PRO A C 1
ATOM 744 O O . PRO A 1 99 ? -22.759 4.133 13.290 1.00 96.88 99 PRO A O 1
ATOM 747 N N . ASN A 1 100 ? -21.108 5.650 13.240 1.00 95.81 100 ASN A N 1
ATOM 748 C CA . ASN A 1 100 ? -20.877 5.689 14.685 1.00 95.81 100 ASN A CA 1
ATOM 749 C C . ASN A 1 100 ? -20.754 7.141 15.176 1.00 95.81 100 ASN A C 1
ATOM 751 O O . ASN A 1 100 ? -20.936 8.084 14.408 1.00 95.81 100 ASN A O 1
ATOM 755 N N . VAL A 1 101 ? -20.439 7.322 16.462 1.00 95.69 101 VAL A N 1
ATOM 756 C CA . VAL A 1 101 ? -20.332 8.644 17.111 1.00 95.69 101 VAL A CA 1
ATOM 757 C C . VAL A 1 101 ? -19.316 9.572 16.422 1.00 95.69 101 VAL A C 1
ATOM 759 O O . VAL A 1 101 ? -19.492 10.788 16.443 1.00 95.69 101 VAL A O 1
ATOM 762 N N . TYR A 1 102 ? -18.274 9.024 15.788 1.00 96.62 102 TYR A N 1
ATOM 763 C CA . TYR A 1 102 ? -17.203 9.790 15.140 1.00 96.62 102 TYR A CA 1
ATOM 764 C C . TYR A 1 102 ? -17.314 9.846 13.612 1.00 96.62 102 TYR A C 1
ATOM 766 O O . TYR A 1 102 ? -16.850 10.808 13.001 1.00 96.62 102 TYR A O 1
ATOM 774 N N . LEU A 1 103 ? -17.883 8.817 12.979 1.00 97.38 103 LEU A N 1
ATOM 775 C CA . LEU A 1 103 ? -17.849 8.634 11.530 1.00 97.38 103 LEU A CA 1
ATOM 776 C C . LEU A 1 103 ? -19.246 8.477 10.931 1.00 97.38 103 LEU A C 1
ATOM 778 O O . LEU A 1 103 ? -20.037 7.622 11.328 1.00 97.38 103 LEU A O 1
ATOM 782 N N . SER A 1 104 ? -19.498 9.257 9.881 1.00 96.88 104 SER A N 1
ATOM 783 C CA . SER A 1 104 ? -20.675 9.101 9.024 1.00 96.88 104 SER A CA 1
ATOM 784 C C . SER A 1 104 ? -20.534 7.923 8.051 1.00 96.88 104 SER A C 1
ATOM 786 O O . SER A 1 104 ? -19.431 7.468 7.741 1.00 96.88 104 SER A O 1
ATOM 788 N N . TYR A 1 105 ? -21.653 7.484 7.473 1.00 96.25 105 TYR A N 1
ATOM 789 C CA . TYR A 1 105 ? -21.656 6.425 6.458 1.00 96.25 105 TYR A CA 1
ATOM 790 C C . TYR A 1 105 ? -20.888 6.809 5.172 1.00 96.25 105 TYR A C 1
ATOM 792 O O . TYR A 1 105 ? -20.435 5.940 4.432 1.00 96.25 105 TYR A O 1
ATOM 800 N N . ASN A 1 106 ? -20.652 8.107 4.926 1.00 96.31 106 ASN A N 1
ATOM 801 C CA . ASN A 1 106 ? -19.928 8.588 3.742 1.00 96.31 106 ASN A CA 1
ATOM 802 C C . ASN A 1 106 ? -18.491 8.053 3.647 1.00 96.31 106 ASN A C 1
ATOM 804 O O . ASN A 1 106 ? -17.958 7.903 2.546 1.00 96.31 106 ASN A O 1
ATOM 808 N N . HIS A 1 107 ? -17.869 7.725 4.783 1.00 96.44 107 HIS A N 1
ATOM 809 C CA . HIS A 1 107 ? -16.519 7.163 4.820 1.00 96.44 107 HIS A CA 1
ATOM 810 C C . HIS A 1 107 ? -16.416 5.805 4.116 1.00 96.44 107 HIS A C 1
ATOM 812 O O . HIS A 1 107 ? -15.350 5.472 3.609 1.00 96.44 107 HIS A O 1
ATOM 818 N N . VAL A 1 108 ? -17.514 5.055 3.990 1.00 95.94 108 VAL A N 1
ATOM 819 C CA . VAL A 1 108 ? -17.550 3.804 3.215 1.00 95.94 108 VAL A CA 1
ATOM 820 C C . VAL A 1 108 ? -17.285 4.080 1.732 1.00 95.94 108 VAL A C 1
ATOM 822 O O . VAL A 1 108 ? -16.434 3.432 1.117 1.00 95.94 108 VAL A O 1
ATOM 825 N N . TYR A 1 109 ? -17.963 5.086 1.170 1.00 96.69 109 TYR A N 1
ATOM 826 C CA . TYR A 1 109 ? -17.800 5.478 -0.231 1.00 96.69 109 TYR A CA 1
ATOM 827 C C . TYR A 1 109 ? -16.424 6.090 -0.493 1.00 96.69 109 TYR A C 1
ATOM 829 O O . TYR A 1 109 ? -15.802 5.778 -1.506 1.00 96.69 109 TYR A O 1
ATOM 837 N N . PHE A 1 110 ? -15.913 6.914 0.427 1.00 97.19 110 PHE A N 1
ATOM 838 C CA . PHE A 1 110 ? -14.572 7.485 0.295 1.00 97.19 110 PHE A CA 1
ATOM 839 C C . PHE A 1 110 ? -13.475 6.418 0.352 1.00 97.19 110 PHE A C 1
ATOM 841 O O . PHE A 1 110 ? -12.581 6.439 -0.493 1.00 97.19 110 PHE A O 1
ATOM 848 N N . THR A 1 111 ? -13.561 5.450 1.271 1.00 96.69 111 THR A N 1
ATOM 849 C CA . THR A 1 111 ? -12.615 4.322 1.328 1.00 96.69 111 THR A CA 1
ATOM 850 C C . THR A 1 111 ? -12.682 3.481 0.052 1.00 96.69 111 THR A C 1
ATOM 852 O O . THR A 1 111 ? -11.641 3.138 -0.507 1.00 96.69 111 THR A O 1
ATOM 855 N N . GLY A 1 112 ? -13.886 3.202 -0.465 1.00 97.19 112 GLY A N 1
ATOM 856 C CA . GLY A 1 112 ? -14.058 2.487 -1.736 1.00 97.19 112 GLY A CA 1
ATOM 857 C C . GLY A 1 112 ? -13.482 3.241 -2.936 1.00 97.19 112 GLY A C 1
ATOM 858 O O . GLY A 1 112 ? -12.764 2.661 -3.749 1.00 97.19 112 GLY A O 1
ATOM 859 N N . GLY A 1 113 ? -13.725 4.551 -3.018 1.00 98.00 113 GLY A N 1
ATOM 860 C CA . GLY A 1 113 ? -13.156 5.413 -4.055 1.00 98.00 113 GLY A CA 1
ATOM 861 C C . GLY A 1 113 ? -11.629 5.489 -3.990 1.00 98.00 113 GLY A C 1
ATOM 862 O O . GLY A 1 113 ? -10.966 5.401 -5.023 1.00 98.00 113 GLY A O 1
ATOM 863 N N . ALA A 1 114 ? -11.057 5.582 -2.788 1.00 97.44 114 ALA A N 1
ATOM 864 C CA . ALA A 1 114 ? -9.610 5.570 -2.588 1.00 97.44 114 ALA A CA 1
ATOM 865 C C . ALA A 1 114 ? -8.985 4.219 -2.982 1.00 97.44 114 ALA A C 1
ATOM 867 O O . ALA A 1 114 ? -7.949 4.199 -3.649 1.00 97.44 114 ALA A O 1
ATOM 868 N N . ALA A 1 115 ? -9.626 3.098 -2.633 1.00 97.38 115 ALA A N 1
ATOM 869 C CA . ALA A 1 115 ? -9.182 1.763 -3.035 1.00 97.38 115 ALA A CA 1
ATOM 870 C C . ALA A 1 115 ? -9.225 1.590 -4.562 1.00 97.38 115 ALA A C 1
ATOM 872 O O . ALA A 1 115 ? -8.265 1.102 -5.160 1.00 97.38 115 ALA A O 1
ATOM 873 N N . LEU A 1 116 ? -10.291 2.062 -5.215 1.00 97.81 116 LEU A N 1
ATOM 874 C CA . LEU A 1 116 ? -10.395 2.057 -6.673 1.00 97.81 116 LEU A CA 1
ATOM 875 C C . LEU A 1 116 ? -9.301 2.914 -7.323 1.00 97.81 116 LEU A C 1
ATOM 877 O O . LEU A 1 116 ? -8.656 2.471 -8.270 1.00 97.81 116 LEU A O 1
ATOM 881 N N . LEU A 1 117 ? -9.049 4.118 -6.805 1.00 98.00 117 LEU A N 1
ATOM 882 C CA . LEU A 1 117 ? -7.990 4.991 -7.313 1.00 98.00 117 LEU A CA 1
ATOM 883 C C . LEU A 1 117 ? -6.599 4.350 -7.167 1.00 98.00 117 LEU A C 1
ATOM 885 O O . LEU A 1 117 ? -5.776 4.448 -8.082 1.00 98.00 117 LEU A O 1
ATOM 889 N N . ALA A 1 118 ? -6.340 3.656 -6.057 1.00 97.06 118 ALA A N 1
ATOM 890 C CA . ALA A 1 118 ? -5.109 2.893 -5.859 1.00 97.06 118 ALA A CA 1
ATOM 891 C C . ALA A 1 118 ? -4.955 1.772 -6.900 1.00 97.06 118 ALA A C 1
ATOM 893 O O . ALA 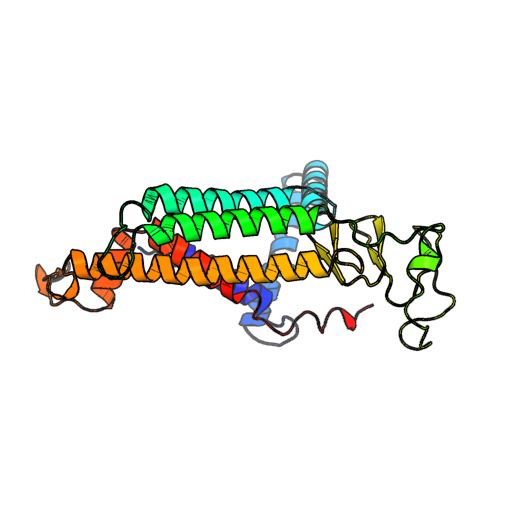A 1 118 ? -3.886 1.638 -7.496 1.00 97.06 118 ALA A O 1
ATOM 894 N N . LEU A 1 119 ? -6.028 1.035 -7.205 1.00 96.94 119 LEU A N 1
ATOM 895 C CA . LEU A 1 119 ? -6.023 0.009 -8.255 1.00 96.94 119 LEU A CA 1
ATOM 896 C C . LEU A 1 119 ? -5.797 0.603 -9.654 1.00 96.94 119 LEU A C 1
ATOM 898 O O . LEU A 1 119 ? -5.015 0.062 -10.434 1.00 96.94 119 LEU A O 1
ATOM 902 N N . LEU A 1 120 ? -6.435 1.729 -9.980 1.00 97.00 120 LEU A N 1
ATOM 903 C CA . LEU A 1 120 ? -6.272 2.385 -11.283 1.00 97.00 120 LEU A CA 1
ATOM 904 C C . LEU A 1 120 ? -4.846 2.907 -11.483 1.00 97.00 120 LEU A C 1
ATOM 906 O O . LEU A 1 120 ? -4.237 2.669 -12.527 1.00 97.00 120 LEU A O 1
ATOM 910 N N . THR A 1 121 ? -4.291 3.581 -10.475 1.00 95.88 121 THR A N 1
ATOM 911 C CA . THR A 1 121 ? -2.909 4.085 -10.529 1.00 95.88 121 THR A CA 1
ATOM 912 C C . THR A 1 121 ? -1.887 2.951 -10.547 1.00 95.88 121 THR A C 1
ATOM 914 O O . THR A 1 121 ? -0.875 3.061 -11.236 1.00 95.88 121 THR A O 1
ATOM 917 N N . PHE A 1 122 ? -2.173 1.832 -9.879 1.00 94.88 122 PHE A N 1
ATOM 918 C CA . PHE A 1 122 ? -1.377 0.610 -9.960 1.00 94.88 122 PHE A CA 1
ATOM 919 C C . PHE A 1 122 ? -1.341 0.022 -11.371 1.00 94.88 122 PHE A C 1
ATOM 921 O O . PHE A 1 122 ? -0.263 -0.262 -11.898 1.00 94.88 122 PHE A O 1
ATOM 928 N N . ILE A 1 123 ? -2.507 -0.143 -12.003 1.00 93.50 123 ILE A N 1
ATOM 929 C CA . ILE A 1 123 ? -2.601 -0.632 -13.384 1.00 93.50 123 ILE A CA 1
ATOM 930 C C . ILE A 1 123 ? -1.819 0.310 -14.300 1.00 93.50 123 ILE A C 1
ATOM 932 O O . ILE A 1 123 ? -0.949 -0.133 -15.040 1.00 93.50 123 ILE A O 1
ATOM 936 N N . GLN A 1 124 ? -2.036 1.619 -14.178 1.00 94.06 124 GLN A N 1
ATOM 937 C CA . GLN A 1 124 ? -1.333 2.611 -14.986 1.00 94.06 124 GLN A CA 1
ATOM 938 C C . GLN A 1 124 ? 0.191 2.552 -14.808 1.00 94.06 124 GLN A C 1
ATOM 940 O O . GLN A 1 124 ? 0.919 2.598 -15.798 1.00 94.06 124 GLN A O 1
ATOM 945 N N . ALA A 1 125 ? 0.689 2.442 -13.575 1.00 92.50 125 ALA A N 1
ATOM 946 C CA . ALA A 1 125 ? 2.121 2.349 -13.302 1.00 92.50 125 ALA A CA 1
ATOM 947 C C . ALA A 1 125 ? 2.728 1.034 -13.822 1.00 92.50 125 ALA A C 1
ATOM 949 O O . ALA A 1 125 ? 3.830 1.047 -14.371 1.00 92.50 125 ALA A O 1
ATOM 950 N N . SER A 1 126 ? 2.006 -0.081 -13.686 1.00 91.44 126 SER A N 1
ATOM 951 C CA . SER A 1 126 ? 2.488 -1.416 -14.067 1.00 91.44 126 SER A CA 1
ATOM 952 C C . SER A 1 126 ? 2.449 -1.677 -15.573 1.00 91.44 126 SER A C 1
ATOM 954 O O . SER A 1 126 ? 3.310 -2.392 -16.084 1.00 91.44 126 SER A O 1
ATOM 956 N N . THR A 1 127 ? 1.509 -1.077 -16.309 1.00 90.88 127 THR A N 1
ATOM 957 C CA . THR A 1 127 ? 1.386 -1.269 -17.765 1.00 90.88 127 THR A CA 1
ATOM 958 C C . THR A 1 127 ? 2.046 -0.163 -18.588 1.00 90.88 127 THR A C 1
ATOM 960 O O . THR A 1 127 ? 2.152 -0.285 -19.809 1.00 90.88 127 THR A O 1
ATOM 963 N N . ALA A 1 128 ? 2.472 0.941 -17.968 1.00 93.12 128 ALA A N 1
ATOM 964 C CA . ALA A 1 128 ? 3.110 2.038 -18.686 1.00 93.12 128 ALA A CA 1
ATOM 965 C C . ALA A 1 128 ? 4.504 1.655 -19.205 1.00 93.12 128 ALA A C 1
ATOM 967 O O . ALA A 1 128 ? 5.320 1.055 -18.504 1.00 93.12 128 ALA A O 1
ATOM 968 N N . ASN A 1 129 ? 4.797 2.079 -20.438 1.00 93.00 129 ASN A N 1
ATOM 969 C CA . ASN A 1 129 ? 6.107 1.896 -21.050 1.00 93.00 129 ASN A CA 1
ATOM 970 C C . ASN A 1 129 ? 7.182 2.643 -20.231 1.00 93.00 129 ASN A C 1
ATOM 972 O O . ASN A 1 129 ? 7.041 3.852 -20.029 1.00 93.00 129 ASN A O 1
ATOM 976 N N . PRO A 1 130 ? 8.269 1.973 -19.809 1.00 92.75 130 PRO A N 1
ATOM 977 C CA . PRO A 1 130 ? 9.292 2.584 -18.962 1.00 92.75 130 PRO A CA 1
ATOM 978 C C . PRO A 1 130 ? 10.238 3.538 -19.700 1.00 92.75 130 PRO A C 1
ATOM 980 O O . PRO A 1 130 ? 10.973 4.296 -19.075 1.00 92.75 130 PRO A O 1
ATOM 983 N N . GLY A 1 131 ? 10.213 3.539 -21.031 1.00 93.56 131 GLY A N 1
ATOM 984 C CA . GLY A 1 131 ? 11.165 4.255 -21.872 1.00 93.56 131 GLY A CA 1
ATOM 985 C C . GLY A 1 131 ? 12.224 3.315 -22.434 1.00 93.56 131 GLY A C 1
ATOM 986 O O . GLY A 1 131 ? 13.407 3.445 -22.130 1.00 93.56 131 GLY A O 1
ATOM 987 N N . ILE A 1 132 ? 11.781 2.328 -23.219 1.00 93.62 132 ILE A N 1
ATOM 988 C CA . ILE A 1 132 ? 12.651 1.294 -23.796 1.00 93.62 132 ILE A CA 1
ATOM 989 C C . ILE A 1 132 ? 13.618 1.921 -24.803 1.00 93.62 132 ILE A C 1
ATOM 991 O O . ILE A 1 132 ? 13.206 2.473 -25.829 1.00 93.62 132 ILE A O 1
ATOM 995 N N . VAL A 1 133 ? 14.914 1.784 -24.540 1.00 92.94 133 VAL A N 1
ATOM 996 C CA . VAL A 1 133 ? 15.978 2.242 -25.432 1.00 92.94 133 VAL A CA 1
ATOM 997 C C . VAL A 1 133 ? 16.242 1.166 -26.477 1.00 92.94 133 VAL A C 1
ATOM 999 O O . VAL A 1 133 ? 16.671 0.057 -26.171 1.00 92.94 133 VAL A O 1
ATOM 1002 N N . THR A 1 134 ? 16.010 1.526 -27.731 1.00 91.06 134 THR A N 1
ATOM 1003 C CA . THR A 1 134 ? 16.337 0.732 -28.915 1.00 91.06 134 THR A CA 1
ATOM 1004 C C . THR A 1 134 ? 17.165 1.588 -29.867 1.00 91.06 134 THR A C 1
ATOM 1006 O O . THR A 1 134 ? 17.217 2.809 -29.721 1.00 91.06 134 THR A O 1
ATOM 1009 N N . MET A 1 135 ? 17.741 0.988 -30.909 1.00 87.50 135 MET A N 1
ATOM 1010 C CA . MET A 1 135 ? 18.416 1.756 -31.966 1.00 87.50 135 MET A CA 1
ATOM 1011 C C . MET A 1 135 ? 17.511 2.807 -32.633 1.00 87.50 135 MET A C 1
ATOM 1013 O O . MET A 1 135 ? 18.009 3.780 -33.182 1.00 87.50 135 MET A O 1
ATOM 1017 N N . ARG A 1 136 ? 16.183 2.635 -32.591 1.00 88.50 136 ARG A N 1
ATOM 1018 C CA . ARG A 1 136 ? 15.227 3.582 -33.188 1.00 88.50 136 ARG A CA 1
ATOM 1019 C C . ARG A 1 136 ? 14.845 4.708 -32.233 1.00 88.50 136 ARG A C 1
ATOM 1021 O O . ARG A 1 136 ? 14.651 5.834 -32.663 1.00 88.50 136 ARG A O 1
ATOM 1028 N N . THR A 1 137 ? 14.733 4.396 -30.944 1.00 89.56 137 THR A N 1
ATOM 1029 C CA . THR A 1 137 ? 14.278 5.337 -29.908 1.00 89.56 137 THR A CA 1
ATOM 1030 C C . THR A 1 137 ? 15.428 6.040 -29.190 1.00 89.56 137 THR A C 1
ATOM 1032 O O . THR A 1 137 ? 15.186 6.968 -28.429 1.00 89.56 137 THR A O 1
ATOM 1035 N N . MET A 1 138 ? 16.687 5.646 -29.428 1.00 85.94 138 MET A N 1
ATOM 1036 C CA . MET A 1 138 ? 17.841 6.199 -28.708 1.00 85.94 138 MET A CA 1
ATOM 1037 C C . MET A 1 138 ? 17.960 7.721 -28.816 1.00 85.94 138 MET A C 1
ATOM 1039 O O . MET A 1 138 ? 18.234 8.358 -27.805 1.00 85.94 138 MET A O 1
ATOM 1043 N N . ALA A 1 139 ? 17.706 8.295 -29.996 1.00 86.62 139 ALA A N 1
ATOM 1044 C CA . ALA A 1 139 ? 17.813 9.736 -30.222 1.00 86.62 139 ALA A CA 1
ATOM 1045 C C . ALA A 1 139 ? 16.790 10.531 -29.395 1.00 86.62 139 ALA A C 1
ATOM 1047 O O . ALA A 1 139 ? 17.075 11.639 -28.956 1.00 86.62 139 ALA A O 1
ATOM 1048 N N . GLU A 1 140 ? 15.623 9.941 -29.118 1.00 88.94 140 GLU A N 1
ATOM 1049 C CA . GLU A 1 140 ? 14.583 10.566 -28.297 1.00 88.94 140 GLU A CA 1
ATOM 1050 C C . GLU A 1 140 ? 15.025 10.723 -26.834 1.00 88.94 140 GLU A C 1
ATOM 1052 O O . GLU A 1 140 ? 14.665 11.687 -26.165 1.00 88.94 140 GLU A O 1
ATOM 1057 N N . TYR A 1 141 ? 15.839 9.788 -26.342 1.00 89.00 141 TYR A N 1
ATOM 1058 C CA . TYR A 1 141 ? 16.284 9.746 -24.950 1.00 89.00 141 TYR A CA 1
ATOM 1059 C C . TYR A 1 141 ? 17.651 10.403 -24.716 1.00 89.00 141 TYR A C 1
ATOM 1061 O O . TYR A 1 141 ? 18.166 10.359 -23.598 1.00 89.00 141 TYR A O 1
ATOM 1069 N N . GLN A 1 142 ? 18.245 11.043 -25.729 1.00 85.25 142 GLN A N 1
ATOM 1070 C CA . GLN A 1 142 ? 19.476 11.840 -25.603 1.00 85.25 142 GLN A CA 1
ATOM 1071 C C . GLN A 1 142 ? 19.202 13.240 -25.026 1.00 85.25 142 GLN A C 1
ATOM 1073 O O . GLN A 1 142 ? 19.684 14.249 -25.528 1.00 85.25 142 GLN A O 1
ATOM 1078 N N . THR A 1 143 ? 18.406 13.313 -23.960 1.00 85.06 143 THR A N 1
ATOM 1079 C CA . THR A 1 143 ? 18.057 14.580 -23.298 1.00 85.06 143 THR A CA 1
ATOM 1080 C C . THR A 1 143 ? 19.154 15.055 -22.344 1.00 85.06 143 THR A C 1
ATOM 1082 O O . THR A 1 143 ? 19.282 16.247 -22.082 1.00 85.06 143 THR A O 1
ATOM 1085 N N . TYR A 1 144 ? 19.942 14.124 -21.803 1.00 85.94 144 TYR A N 1
ATOM 1086 C CA . TYR A 1 144 ? 20.994 14.406 -20.831 1.00 85.94 144 TYR A CA 1
ATOM 1087 C C . TYR A 1 144 ? 22.374 14.368 -21.491 1.00 85.94 144 TYR A C 1
ATOM 1089 O O . TYR A 1 144 ? 22.684 13.439 -22.239 1.00 85.94 144 TYR A O 1
ATOM 1097 N N . ASN A 1 145 ? 23.209 15.356 -21.166 1.00 86.81 145 ASN A N 1
ATOM 1098 C CA . ASN A 1 145 ? 24.596 15.408 -21.620 1.00 86.81 145 ASN A CA 1
ATOM 1099 C C . ASN A 1 145 ? 25.451 14.351 -20.909 1.00 86.81 145 ASN A C 1
ATOM 1101 O O . ASN A 1 145 ? 25.211 14.011 -19.748 1.00 86.81 145 ASN A O 1
ATOM 1105 N N . PHE A 1 146 ? 26.472 13.864 -21.609 1.00 87.25 146 PHE A N 1
ATOM 1106 C CA . PHE A 1 146 ? 27.532 13.060 -21.013 1.00 87.25 146 PHE A CA 1
ATOM 1107 C C . PHE A 1 146 ? 28.438 13.975 -20.183 1.00 87.25 146 PHE A C 1
ATOM 1109 O O . PHE A 1 146 ? 28.865 15.025 -20.660 1.00 87.25 146 PHE A O 1
ATOM 1116 N N . ASP A 1 147 ? 28.689 13.601 -18.930 1.00 86.75 147 ASP A N 1
ATOM 1117 C CA . ASP A 1 147 ? 29.566 14.340 -18.013 1.00 86.75 147 ASP A CA 1
ATOM 1118 C C . ASP A 1 147 ? 30.976 13.734 -17.946 1.00 86.75 147 ASP A C 1
ATOM 1120 O O . ASP A 1 147 ? 31.834 14.252 -17.239 1.00 86.75 147 ASP A O 1
ATOM 1124 N N . GLU A 1 148 ? 31.206 12.625 -18.663 1.00 86.94 148 GLU A N 1
ATOM 1125 C CA . GLU A 1 148 ? 32.445 11.834 -18.701 1.00 86.94 148 GLU A CA 1
ATOM 1126 C C . GLU A 1 148 ? 32.934 11.311 -17.335 1.00 86.94 148 GLU A C 1
ATOM 1128 O O . GLU A 1 148 ? 33.958 10.627 -17.253 1.00 86.94 148 GLU A O 1
ATOM 1133 N N . VAL A 1 149 ? 32.159 11.535 -16.269 1.00 84.44 149 VAL A N 1
ATOM 1134 C CA . VAL A 1 149 ? 32.419 11.051 -14.910 1.00 84.44 149 VAL A CA 1
ATOM 1135 C C . VAL A 1 149 ? 31.487 9.886 -14.599 1.00 84.44 149 VAL A C 1
ATOM 1137 O O . VAL A 1 149 ? 31.948 8.762 -14.396 1.00 84.44 149 VAL A O 1
ATOM 1140 N N . MET A 1 150 ? 30.174 10.131 -14.608 1.00 79.44 150 MET A N 1
ATOM 1141 C CA . MET A 1 150 ? 29.147 9.112 -14.375 1.00 79.44 150 MET A CA 1
ATOM 1142 C C . MET A 1 150 ? 28.630 8.519 -15.689 1.00 79.44 150 MET A C 1
ATOM 1144 O O . MET A 1 150 ? 28.318 7.327 -15.755 1.00 79.44 150 MET A O 1
ATOM 1148 N N . TYR A 1 151 ? 28.555 9.326 -16.751 1.00 83.19 151 TYR A N 1
ATOM 1149 C CA . TYR A 1 151 ? 28.002 8.938 -18.046 1.00 83.19 151 TYR A CA 1
ATOM 1150 C C . TYR A 1 151 ? 28.998 9.243 -19.165 1.00 83.19 151 TYR A C 1
ATOM 1152 O O . TYR A 1 151 ? 29.202 10.396 -19.532 1.00 83.19 151 TYR A O 1
ATOM 1160 N N . LYS A 1 152 ? 29.591 8.185 -19.730 1.00 83.88 152 LYS A N 1
ATOM 1161 C CA . LYS A 1 152 ? 30.591 8.260 -20.808 1.00 83.88 152 LYS A CA 1
ATOM 1162 C C . LYS A 1 152 ? 29.952 8.128 -22.191 1.00 83.88 152 LYS A C 1
ATOM 1164 O O . LYS A 1 152 ? 29.108 7.248 -22.385 1.00 83.88 152 LYS A O 1
ATOM 1169 N N . THR A 1 153 ? 30.417 8.919 -23.157 1.00 78.88 153 THR A N 1
ATOM 1170 C CA . THR A 1 153 ? 29.850 9.003 -24.521 1.00 78.88 153 THR A CA 1
ATOM 1171 C C . THR A 1 153 ? 29.894 7.681 -25.312 1.00 78.88 153 THR A C 1
ATOM 1173 O O . THR A 1 153 ? 28.997 7.398 -26.103 1.00 78.88 153 THR A O 1
ATOM 1176 N N . ALA A 1 154 ? 30.886 6.815 -25.081 1.00 76.31 154 ALA A N 1
ATOM 1177 C CA . ALA A 1 154 ? 31.054 5.545 -25.809 1.00 76.31 154 ALA A CA 1
ATOM 1178 C C . ALA A 1 154 ? 30.412 4.318 -25.119 1.00 76.31 154 ALA A C 1
ATOM 1180 O O . ALA A 1 154 ? 30.817 3.177 -25.354 1.00 76.31 154 ALA A O 1
ATOM 1181 N N . ASN A 1 155 ? 29.437 4.519 -24.228 1.00 80.69 155 ASN A N 1
ATOM 1182 C CA . ASN A 1 155 ? 28.826 3.419 -23.483 1.00 80.69 155 ASN A CA 1
ATOM 1183 C C . ASN A 1 155 ? 27.741 2.713 -24.318 1.00 80.69 155 ASN A C 1
ATOM 1185 O O . ASN A 1 155 ? 26.713 3.297 -24.657 1.00 80.69 155 ASN A O 1
ATOM 1189 N N . SER A 1 156 ? 27.947 1.433 -24.630 1.00 88.31 156 SER A N 1
ATOM 1190 C CA . SER A 1 156 ? 26.984 0.598 -25.358 1.00 88.31 156 SER A CA 1
ATOM 1191 C C . SER A 1 156 ? 26.557 -0.620 -24.538 1.00 88.31 156 SER A C 1
ATOM 1193 O O . SER A 1 156 ? 27.262 -1.104 -23.647 1.00 88.31 156 SER A O 1
ATOM 1195 N N . CYS A 1 157 ? 25.347 -1.114 -24.789 1.00 90.75 157 CYS A N 1
ATOM 1196 C CA . CYS A 1 157 ? 24.876 -2.367 -24.215 1.00 90.75 157 CYS A CA 1
ATOM 1197 C C . CYS A 1 157 ? 25.315 -3.539 -25.094 1.00 90.75 157 CYS A C 1
ATOM 1199 O O . CYS A 1 157 ? 24.929 -3.605 -26.256 1.00 90.75 157 CYS A O 1
ATOM 1201 N N . LYS A 1 158 ? 26.060 -4.498 -24.532 1.00 91.19 158 LYS A N 1
ATOM 1202 C CA . LYS A 1 158 ? 26.450 -5.725 -25.246 1.00 91.19 158 LYS A CA 1
ATOM 1203 C C . LYS A 1 158 ? 25.250 -6.641 -25.526 1.00 91.19 158 LYS A C 1
ATOM 1205 O O . LYS A 1 158 ? 25.184 -7.225 -26.602 1.00 91.19 158 LYS A O 1
ATOM 1210 N N . THR A 1 159 ? 24.301 -6.718 -24.588 1.00 91.25 159 THR A N 1
ATOM 1211 C CA . THR A 1 159 ? 23.091 -7.551 -24.686 1.00 91.25 159 THR A CA 1
ATOM 1212 C C . THR A 1 159 ? 22.115 -6.995 -25.721 1.00 91.25 159 THR A C 1
ATOM 1214 O O . THR A 1 159 ? 21.841 -7.639 -26.727 1.00 91.25 159 THR A O 1
ATOM 1217 N N . CYS A 1 160 ? 21.665 -5.748 -25.540 1.00 89.88 160 CYS A N 1
ATOM 1218 C CA . CYS A 1 160 ? 20.702 -5.101 -26.437 1.00 89.88 160 CYS A CA 1
ATOM 1219 C C . CYS A 1 160 ? 21.335 -4.553 -27.728 1.00 89.88 160 CYS A C 1
ATOM 1221 O O . CYS A 1 160 ? 20.615 -4.096 -28.614 1.00 89.88 160 CYS A O 1
ATOM 1223 N N . ARG A 1 161 ? 22.674 -4.563 -27.829 1.00 90.12 161 ARG A N 1
ATOM 1224 C CA . ARG A 1 161 ? 23.461 -4.058 -28.967 1.00 90.12 161 ARG A CA 1
ATOM 1225 C C . ARG A 1 161 ? 23.076 -2.638 -29.388 1.00 90.12 161 ARG A C 1
ATOM 1227 O O . ARG A 1 161 ? 23.008 -2.351 -30.574 1.00 9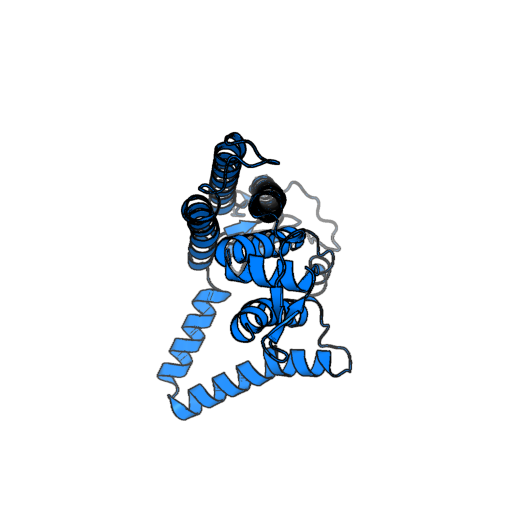0.12 161 ARG A O 1
ATOM 1234 N N . CYS A 1 162 ? 22.822 -1.754 -28.424 1.00 87.25 162 CYS A N 1
ATOM 1235 C CA . CYS A 1 162 ? 22.469 -0.356 -28.669 1.00 87.25 162 CYS A CA 1
ATOM 1236 C C . CYS A 1 162 ? 23.345 0.606 -27.860 1.00 87.25 162 CYS A C 1
ATOM 1238 O O . CYS A 1 162 ? 23.849 0.254 -26.787 1.00 87.25 162 CYS A O 1
ATOM 1240 N N . ASN A 1 163 ? 23.506 1.832 -28.359 1.00 88.88 163 ASN A N 1
ATOM 1241 C CA . ASN A 1 163 ? 24.151 2.902 -27.600 1.00 88.88 163 ASN A CA 1
ATOM 1242 C C . ASN A 1 163 ? 23.269 3.286 -26.408 1.00 88.88 163 ASN A C 1
ATOM 1244 O O . ASN A 1 163 ? 22.042 3.306 -26.521 1.00 88.88 163 ASN A O 1
ATOM 1248 N N . LYS A 1 164 ? 23.890 3.559 -25.260 1.00 88.88 164 LYS A N 1
ATOM 1249 C CA . LYS A 1 164 ? 23.192 3.943 -24.034 1.00 88.88 164 LYS A CA 1
ATOM 1250 C C . LYS A 1 164 ? 23.157 5.469 -23.925 1.00 88.88 164 LYS A C 1
ATOM 1252 O O . LYS A 1 164 ? 24.216 6.073 -23.762 1.00 88.88 164 LYS A O 1
ATOM 1257 N N . PRO A 1 165 ? 21.973 6.104 -23.964 1.00 91.06 165 PRO A N 1
ATOM 1258 C CA . PRO A 1 165 ? 21.836 7.498 -23.559 1.00 91.06 165 PRO A CA 1
ATOM 1259 C C . PRO A 1 165 ? 22.338 7.705 -22.124 1.00 91.06 165 PRO A C 1
ATOM 1261 O O . PRO A 1 165 ? 22.311 6.770 -21.310 1.00 91.06 165 PRO A O 1
ATOM 1264 N N . ALA A 1 166 ? 22.762 8.923 -21.784 1.00 90.19 166 ALA A N 1
ATOM 1265 C CA . ALA A 1 166 ? 23.119 9.256 -20.408 1.00 90.19 166 ALA A CA 1
ATOM 1266 C C . ALA A 1 166 ? 21.955 8.926 -19.450 1.00 90.19 166 ALA A C 1
ATOM 1268 O O . ALA A 1 166 ? 20.779 9.045 -19.799 1.00 90.19 166 ALA A O 1
ATOM 1269 N N . ARG A 1 167 ? 22.283 8.451 -18.241 1.00 90.38 167 ARG A N 1
ATOM 1270 C CA . ARG A 1 167 ? 21.334 7.921 -17.237 1.00 90.38 167 ARG A CA 1
ATOM 1271 C C . ARG A 1 167 ? 20.554 6.651 -17.617 1.00 90.38 167 ARG A C 1
ATOM 1273 O O . ARG A 1 167 ? 19.708 6.223 -16.835 1.00 90.38 167 ARG A O 1
ATOM 1280 N N . SER A 1 168 ? 20.808 6.015 -18.762 1.00 92.12 168 SER A N 1
ATOM 1281 C CA . SER A 1 168 ? 20.183 4.723 -19.095 1.00 92.12 168 SER A CA 1
ATOM 1282 C C . SER A 1 168 ? 20.959 3.527 -18.529 1.00 92.12 168 SER A C 1
ATOM 1284 O O . SER A 1 168 ? 22.186 3.564 -18.397 1.00 92.12 168 SER A O 1
ATOM 1286 N N . LYS A 1 169 ? 20.251 2.436 -18.210 1.00 91.75 169 LYS A N 1
ATOM 1287 C CA . LYS A 1 169 ? 20.854 1.164 -17.769 1.00 91.75 169 LYS A CA 1
ATOM 1288 C C . LYS A 1 169 ? 20.168 -0.026 -18.439 1.00 91.75 169 LYS A C 1
ATOM 1290 O O . LYS A 1 169 ? 19.043 0.077 -18.916 1.00 91.75 169 LYS A O 1
ATOM 1295 N N . HIS A 1 170 ? 20.883 -1.147 -18.513 1.00 92.19 170 HIS A N 1
ATOM 1296 C CA . HIS A 1 170 ? 20.311 -2.434 -18.906 1.00 92.19 170 HIS A CA 1
ATOM 1297 C C . HIS A 1 170 ? 19.803 -3.138 -17.650 1.00 92.19 170 HIS A C 1
ATOM 1299 O O . HIS A 1 170 ? 20.569 -3.296 -16.699 1.00 92.19 170 HIS A O 1
ATOM 1305 N N . CYS A 1 171 ? 18.535 -3.533 -17.648 1.00 90.69 171 CYS A N 1
ATOM 1306 C CA . CYS A 1 171 ? 17.955 -4.345 -16.591 1.00 90.69 171 CYS A CA 1
ATOM 1307 C C . CYS A 1 171 ? 18.044 -5.815 -16.999 1.00 90.69 171 CYS A C 1
ATOM 1309 O O . CYS A 1 171 ? 17.461 -6.187 -18.012 1.00 90.69 171 CYS A O 1
ATOM 1311 N N . SER A 1 172 ? 18.744 -6.637 -16.215 1.00 87.44 172 SER A N 1
ATOM 1312 C CA . SER A 1 172 ? 18.841 -8.083 -16.457 1.00 87.44 172 SER A CA 1
ATOM 1313 C C . SER A 1 172 ? 17.528 -8.820 -16.197 1.00 87.44 172 SER A C 1
ATOM 1315 O O . SER A 1 172 ? 17.290 -9.852 -16.806 1.00 87.44 172 SER A O 1
ATOM 1317 N N . VAL A 1 173 ? 16.672 -8.282 -15.319 1.00 84.56 173 VAL A N 1
ATOM 1318 C CA . VAL A 1 173 ? 15.347 -8.850 -15.033 1.00 84.56 173 VAL A CA 1
ATOM 1319 C C . VAL A 1 173 ? 14.452 -8.687 -16.259 1.00 84.56 173 VAL A C 1
ATOM 1321 O O . VAL A 1 173 ? 13.942 -9.664 -16.785 1.00 84.56 173 VAL A O 1
ATOM 1324 N N . CYS A 1 174 ? 14.298 -7.462 -16.767 1.00 86.31 174 CYS A N 1
ATOM 1325 C CA . CYS A 1 174 ? 13.436 -7.182 -17.921 1.00 86.31 174 CYS A CA 1
ATOM 1326 C C . CYS A 1 174 ? 14.118 -7.395 -19.289 1.00 86.31 174 CYS A C 1
ATOM 1328 O O . CYS A 1 174 ? 13.490 -7.149 -20.314 1.00 86.31 174 CYS A O 1
ATOM 1330 N N . ASP A 1 175 ? 15.396 -7.788 -19.300 1.00 89.62 175 ASP A N 1
ATOM 1331 C CA . ASP A 1 175 ? 16.258 -7.981 -20.478 1.00 89.62 175 ASP A CA 1
ATOM 1332 C C . ASP A 1 175 ? 16.199 -6.838 -21.511 1.00 89.62 175 ASP A C 1
ATOM 1334 O O . ASP A 1 175 ? 16.072 -7.018 -22.724 1.00 89.62 175 ASP A O 1
ATOM 1338 N N . MET A 1 176 ? 16.259 -5.600 -21.019 1.00 91.38 176 MET A N 1
ATOM 1339 C CA . MET A 1 176 ? 16.072 -4.412 -21.853 1.00 91.38 176 MET A CA 1
ATOM 1340 C C . MET A 1 176 ? 16.823 -3.194 -21.314 1.00 91.38 176 MET A C 1
ATOM 1342 O O . MET A 1 176 ? 17.043 -3.049 -20.109 1.00 91.38 176 MET A O 1
ATOM 1346 N N . CYS A 1 177 ? 17.216 -2.286 -22.210 1.00 93.75 177 CYS A N 1
ATOM 1347 C CA . CYS A 1 177 ? 17.730 -0.975 -21.822 1.00 93.75 177 CYS A CA 1
ATOM 1348 C C . CYS A 1 177 ? 16.587 0.012 -21.584 1.00 93.75 177 CYS A C 1
ATOM 1350 O O . CYS A 1 177 ? 15.663 0.110 -22.390 1.00 93.75 177 CYS A O 1
ATOM 1352 N N . VAL A 1 178 ? 16.676 0.772 -20.495 1.00 94.56 178 VAL A N 1
ATOM 1353 C CA . VAL A 1 178 ? 15.650 1.732 -20.074 1.00 94.56 178 VAL A CA 1
ATOM 1354 C C . VAL A 1 178 ? 16.289 3.098 -19.853 1.00 94.56 178 VAL A C 1
ATOM 1356 O O . VAL A 1 178 ? 17.340 3.208 -19.214 1.00 94.56 178 VAL A O 1
ATOM 1359 N N . ALA A 1 179 ? 15.670 4.136 -20.413 1.00 93.62 179 ALA A N 1
ATOM 1360 C CA . ALA A 1 179 ? 16.087 5.523 -20.253 1.00 93.62 179 ALA A CA 1
ATOM 1361 C C . ALA A 1 179 ? 15.794 6.015 -18.831 1.00 93.62 179 ALA A C 1
ATOM 1363 O O . ALA A 1 179 ? 14.742 5.696 -18.278 1.00 93.62 179 ALA A O 1
ATOM 1364 N N . ARG A 1 180 ? 16.729 6.782 -18.248 1.00 92.06 180 ARG A N 1
ATOM 1365 C CA . ARG A 1 180 ? 16.666 7.261 -16.853 1.00 92.06 180 ARG A CA 1
ATOM 1366 C C . ARG A 1 180 ? 16.213 6.156 -15.895 1.00 92.06 180 ARG A C 1
ATOM 1368 O O . ARG A 1 180 ? 15.242 6.298 -15.160 1.00 92.06 180 ARG A O 1
ATOM 1375 N N . PHE A 1 181 ? 16.906 5.026 -15.974 1.00 91.12 181 PHE A N 1
ATOM 1376 C CA . PHE A 1 181 ? 16.571 3.844 -15.195 1.00 91.12 181 PHE A CA 1
ATOM 1377 C C . PHE A 1 181 ? 16.716 4.128 -13.699 1.00 91.12 181 PHE A C 1
ATOM 1379 O O . PHE A 1 181 ? 17.765 4.610 -13.259 1.00 91.12 181 PHE A O 1
ATOM 1386 N N . ASP A 1 182 ? 15.680 3.778 -12.945 1.00 89.19 182 ASP A N 1
ATOM 1387 C CA . ASP A 1 182 ? 15.669 3.816 -11.487 1.00 89.19 182 ASP A CA 1
ATOM 1388 C C . ASP A 1 182 ? 15.864 2.391 -10.935 1.00 89.19 182 ASP A C 1
ATOM 1390 O O . ASP A 1 182 ? 16.976 2.023 -10.549 1.00 89.19 182 ASP A O 1
ATOM 1394 N N . HIS A 1 183 ? 14.828 1.549 -11.014 1.00 87.38 183 HIS A N 1
ATOM 1395 C CA . HIS A 1 183 ? 14.842 0.171 -10.514 1.00 87.38 183 HIS A CA 1
ATOM 1396 C C . HIS A 1 183 ? 13.810 -0.721 -11.241 1.00 87.38 183 HIS A C 1
ATOM 1398 O O . HIS A 1 183 ? 12.880 -0.204 -11.870 1.00 87.38 183 HIS A O 1
ATOM 1404 N N . PRO A 1 184 ? 13.945 -2.063 -11.191 1.00 85.31 184 PRO A N 1
ATOM 1405 C CA . PRO A 1 184 ? 12.885 -2.969 -11.623 1.00 85.31 184 PRO A CA 1
ATOM 1406 C C . PRO A 1 184 ? 11.752 -2.992 -10.587 1.00 85.31 184 PRO A C 1
ATOM 1408 O O . PRO A 1 184 ? 12.003 -3.056 -9.386 1.00 85.31 184 PRO A O 1
ATOM 1411 N N . TRP A 1 185 ? 10.503 -2.962 -11.044 1.00 79.69 185 TRP A N 1
ATOM 1412 C CA . TRP A 1 185 ? 9.320 -2.952 -10.189 1.00 79.69 185 TRP A CA 1
ATOM 1413 C C . TRP A 1 185 ? 8.135 -3.671 -10.844 1.00 79.69 185 TRP A C 1
ATOM 1415 O O . TRP A 1 185 ? 7.700 -3.314 -11.936 1.00 79.69 185 TRP A O 1
ATOM 1425 N N . LEU A 1 186 ? 7.590 -4.677 -10.150 1.00 71.94 186 LEU A N 1
ATOM 1426 C CA . LEU A 1 186 ? 6.346 -5.383 -10.496 1.00 71.94 186 LEU A CA 1
ATOM 1427 C C . LEU A 1 186 ? 6.176 -5.691 -11.987 1.00 71.94 186 LEU A C 1
ATOM 1429 O O . LEU A 1 186 ? 5.213 -5.258 -12.623 1.00 71.94 186 LEU A O 1
ATOM 1433 N N . ASN A 1 187 ? 7.102 -6.493 -12.516 1.00 77.00 187 ASN A N 1
ATOM 1434 C CA . ASN A 1 187 ? 7.071 -6.983 -13.896 1.00 77.00 187 ASN A CA 1
ATOM 1435 C C . ASN A 1 187 ? 7.302 -5.895 -14.971 1.00 77.00 187 ASN A C 1
ATOM 1437 O O . ASN A 1 187 ? 7.109 -6.145 -16.157 1.00 77.00 187 ASN A O 1
ATOM 1441 N N . SER A 1 188 ? 7.739 -4.699 -14.570 1.00 84.12 188 SER A N 1
ATOM 1442 C CA . SER A 1 188 ? 8.180 -3.612 -15.448 1.00 84.12 188 SER A CA 1
ATOM 1443 C C . SER A 1 188 ? 9.423 -2.934 -14.855 1.00 84.12 188 SER A C 1
ATOM 1445 O O . SER A 1 188 ? 9.822 -3.204 -13.726 1.00 84.12 188 SER A O 1
ATOM 1447 N N . CYS A 1 189 ? 10.090 -2.065 -15.608 1.00 90.56 189 CYS A N 1
ATOM 1448 C CA . CYS A 1 189 ? 11.098 -1.165 -15.036 1.00 90.56 189 CYS A CA 1
ATOM 1449 C C . CYS A 1 189 ? 10.445 0.162 -14.654 1.00 90.56 189 CYS A C 1
ATOM 1451 O O . CYS A 1 189 ? 9.453 0.554 -15.258 1.00 90.56 189 CYS A O 1
ATOM 1453 N N . VAL A 1 190 ? 11.034 0.906 -13.724 1.00 93.12 190 VAL A N 1
ATOM 1454 C CA . VAL A 1 190 ? 10.735 2.330 -13.542 1.00 93.12 190 VAL A CA 1
ATOM 1455 C C . VAL A 1 190 ? 11.799 3.139 -14.282 1.00 93.12 190 VAL A C 1
ATOM 1457 O O . VAL A 1 190 ? 13.001 2.972 -14.057 1.00 93.12 190 VAL A O 1
ATOM 1460 N N . GLY A 1 191 ? 11.357 3.992 -15.202 1.00 92.81 191 GLY A N 1
ATOM 1461 C CA . GLY A 1 191 ? 12.214 4.810 -16.058 1.00 92.81 191 GLY A CA 1
ATOM 1462 C C . GLY A 1 191 ? 11.539 6.102 -16.510 1.00 92.81 191 GLY A C 1
ATOM 1463 O O . GLY A 1 191 ? 10.465 6.464 -16.029 1.00 92.81 191 GLY A O 1
ATOM 1464 N N . GLU A 1 192 ? 12.163 6.810 -17.452 1.00 92.88 192 GLU A N 1
ATOM 1465 C CA . GLU A 1 192 ? 11.773 8.166 -17.875 1.00 92.88 192 GLU A CA 1
ATOM 1466 C C . GLU A 1 192 ? 10.266 8.323 -18.144 1.00 92.88 192 GLU A C 1
ATOM 1468 O O . GLU A 1 192 ? 9.639 9.288 -17.701 1.00 92.88 192 GLU A O 1
ATOM 1473 N N . ARG A 1 193 ? 9.659 7.373 -18.867 1.00 93.12 193 ARG A N 1
ATOM 1474 C CA . ARG A 1 193 ? 8.279 7.522 -19.355 1.00 93.12 193 ARG A CA 1
ATOM 1475 C C . ARG A 1 193 ? 7.206 7.145 -18.332 1.00 93.12 193 ARG A C 1
ATOM 1477 O O . ARG A 1 193 ? 6.097 7.672 -18.432 1.00 93.12 193 ARG A O 1
ATOM 1484 N N . ASN A 1 194 ? 7.511 6.295 -17.351 1.00 94.44 194 ASN A N 1
ATOM 1485 C CA . ASN A 1 194 ? 6.537 5.838 -16.353 1.00 94.44 194 ASN A CA 1
ATOM 1486 C C . ASN A 1 194 ? 6.828 6.296 -14.918 1.00 94.44 194 ASN A C 1
ATOM 1488 O O . ASN A 1 194 ? 5.971 6.115 -14.054 1.00 94.44 194 ASN A O 1
ATOM 1492 N N . TYR A 1 195 ? 7.955 6.973 -14.671 1.00 92.69 195 TYR A N 1
ATOM 1493 C CA . TYR A 1 195 ? 8.329 7.489 -13.351 1.00 92.69 195 TYR A CA 1
ATOM 1494 C C . TYR A 1 195 ? 7.207 8.299 -12.685 1.00 92.69 195 TYR A C 1
ATOM 1496 O O . TYR A 1 195 ? 6.893 8.096 -11.516 1.00 92.69 195 TYR A O 1
ATOM 1504 N N . ARG A 1 196 ? 6.528 9.174 -13.442 1.00 93.44 196 ARG A N 1
ATOM 1505 C CA . ARG A 1 196 ? 5.412 9.985 -12.918 1.00 93.44 196 ARG A CA 1
ATOM 1506 C C . ARG A 1 196 ? 4.241 9.133 -12.408 1.00 93.44 196 ARG A C 1
ATOM 1508 O O . ARG A 1 196 ? 3.627 9.481 -11.406 1.00 93.44 196 ARG A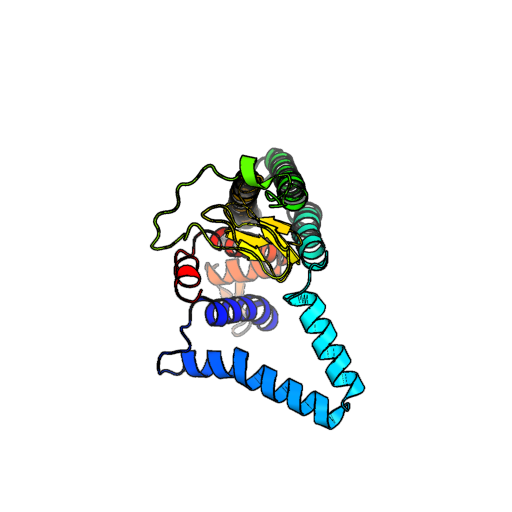 O 1
ATOM 1515 N N . TYR A 1 197 ? 3.937 8.032 -13.097 1.00 94.19 197 TYR A N 1
ATOM 1516 C CA . TYR A 1 197 ? 2.832 7.141 -12.742 1.00 94.19 197 TYR A CA 1
ATOM 1517 C C . TYR A 1 197 ? 3.196 6.307 -11.522 1.00 94.19 197 TYR A C 1
ATOM 1519 O O . TYR A 1 197 ? 2.369 6.141 -10.634 1.00 94.19 197 TYR A O 1
ATOM 1527 N N . PHE A 1 198 ? 4.450 5.862 -11.443 1.00 92.12 198 PHE A N 1
ATOM 1528 C CA . PHE A 1 198 ? 4.984 5.180 -10.273 1.00 92.12 198 PHE A CA 1
ATOM 1529 C C . PHE A 1 198 ? 4.936 6.062 -9.014 1.00 92.12 198 PHE A C 1
ATOM 1531 O O . PHE A 1 198 ? 4.419 5.636 -7.983 1.00 92.12 198 PHE A O 1
ATOM 1538 N N . VAL A 1 199 ? 5.385 7.320 -9.102 1.00 91.94 199 VAL A N 1
ATOM 1539 C CA . VAL A 1 199 ? 5.311 8.268 -7.975 1.00 91.94 199 VAL A CA 1
ATOM 1540 C C . VAL A 1 199 ? 3.860 8.536 -7.568 1.00 91.94 199 VAL A C 1
ATOM 1542 O O . VAL A 1 199 ? 3.545 8.507 -6.380 1.00 91.94 199 VAL A O 1
ATOM 1545 N N . LEU A 1 200 ? 2.961 8.749 -8.536 1.00 93.75 200 LEU A N 1
ATOM 1546 C CA . LEU A 1 200 ? 1.534 8.924 -8.256 1.00 93.75 200 LEU A CA 1
ATOM 1547 C C . LEU A 1 200 ? 0.943 7.697 -7.548 1.00 93.75 200 LEU A C 1
ATOM 1549 O O . LEU A 1 200 ? 0.233 7.850 -6.558 1.00 93.75 200 LEU A O 1
ATOM 1553 N N . PHE A 1 201 ? 1.268 6.493 -8.017 1.00 93.44 201 PHE A N 1
ATOM 1554 C CA . PHE A 1 201 ? 0.855 5.236 -7.399 1.00 93.44 201 PHE A CA 1
ATOM 1555 C C . PHE A 1 201 ? 1.307 5.140 -5.933 1.00 93.44 201 PHE A C 1
ATOM 1557 O O . PHE A 1 201 ? 0.486 4.812 -5.074 1.00 93.44 201 PHE A O 1
ATOM 1564 N N . ILE A 1 202 ? 2.567 5.473 -5.622 1.00 91.94 202 ILE A N 1
ATOM 1565 C CA . ILE A 1 202 ? 3.074 5.469 -4.239 1.00 91.94 202 ILE A CA 1
ATOM 1566 C C . ILE A 1 202 ? 2.294 6.460 -3.374 1.00 91.94 202 ILE A C 1
ATOM 1568 O O . ILE A 1 202 ? 1.844 6.097 -2.289 1.00 91.94 202 ILE A O 1
ATOM 1572 N N . LEU A 1 203 ? 2.104 7.694 -3.850 1.00 93.06 203 LEU A N 1
ATOM 1573 C CA . LEU A 1 203 ? 1.397 8.734 -3.096 1.00 93.06 203 LEU A CA 1
ATOM 1574 C C . LEU A 1 203 ? -0.061 8.351 -2.823 1.00 93.06 203 LEU A C 1
ATOM 1576 O O . LEU A 1 203 ? -0.539 8.509 -1.700 1.00 93.06 203 LEU A O 1
ATOM 1580 N N . VAL A 1 204 ? -0.755 7.804 -3.822 1.00 95.62 204 VAL A N 1
ATOM 1581 C CA . VAL A 1 204 ? -2.138 7.333 -3.673 1.00 95.62 204 VAL A CA 1
ATOM 1582 C C . VAL A 1 204 ? -2.218 6.161 -2.699 1.00 95.62 204 VAL A C 1
ATOM 1584 O O . VAL A 1 204 ? -3.111 6.143 -1.856 1.00 95.62 204 VAL A O 1
ATOM 1587 N N . ASN A 1 205 ? -1.282 5.211 -2.751 1.00 94.12 205 ASN A N 1
ATOM 1588 C CA . ASN A 1 205 ? -1.266 4.082 -1.816 1.00 94.12 205 ASN A CA 1
ATOM 1589 C C . ASN A 1 205 ? -0.942 4.509 -0.385 1.00 94.12 205 ASN A C 1
ATOM 1591 O O . ASN A 1 205 ? -1.585 4.034 0.551 1.00 94.12 205 ASN A O 1
ATOM 1595 N N . ALA A 1 206 ? 0.004 5.433 -0.207 1.00 92.62 206 ALA A N 1
ATOM 1596 C CA . ALA A 1 206 ? 0.303 6.017 1.095 1.00 92.62 206 ALA A CA 1
ATOM 1597 C C . ALA A 1 206 ? -0.924 6.749 1.662 1.00 92.62 206 ALA A C 1
ATOM 1599 O O . ALA A 1 206 ? -1.287 6.544 2.821 1.00 92.62 206 ALA A O 1
ATOM 1600 N N . GLY A 1 207 ? -1.613 7.530 0.823 1.00 95.25 207 GLY A N 1
ATOM 1601 C CA . GLY A 1 207 ? -2.864 8.200 1.175 1.00 95.25 207 GLY A CA 1
ATOM 1602 C C . GLY A 1 207 ? -3.981 7.223 1.548 1.00 95.25 207 GLY A C 1
ATOM 1603 O O . GLY A 1 207 ? -4.624 7.409 2.578 1.00 95.25 207 GLY A O 1
ATOM 1604 N N . LEU A 1 208 ? -4.173 6.151 0.770 1.00 96.31 208 LEU A N 1
ATOM 1605 C CA . LEU A 1 208 ? -5.133 5.083 1.068 1.00 96.31 208 LEU A CA 1
ATOM 1606 C C . LEU A 1 208 ? -4.848 4.446 2.432 1.00 96.31 208 LEU A C 1
ATOM 1608 O O . LEU A 1 208 ? -5.769 4.291 3.233 1.00 96.31 208 LEU A O 1
ATOM 1612 N N . CYS A 1 209 ? -3.590 4.096 2.704 1.00 95.50 209 CYS A N 1
ATOM 1613 C CA . CYS A 1 209 ? -3.186 3.481 3.967 1.00 95.50 209 CYS A CA 1
ATOM 1614 C C . CYS A 1 209 ? -3.416 4.427 5.151 1.00 95.50 209 CYS A C 1
ATOM 1616 O O . CYS A 1 209 ? -4.041 4.034 6.134 1.00 95.50 209 CYS A O 1
ATOM 1618 N N . ALA A 1 210 ? -2.977 5.684 5.044 1.00 95.00 210 ALA A N 1
ATOM 1619 C CA . ALA A 1 210 ? -3.149 6.679 6.101 1.00 95.00 210 ALA A CA 1
ATOM 1620 C C . ALA A 1 210 ? -4.632 6.967 6.380 1.00 95.00 210 ALA A C 1
ATOM 1622 O O . ALA A 1 210 ? -5.067 6.937 7.531 1.00 95.00 210 ALA A O 1
ATOM 1623 N N . TYR A 1 211 ? -5.428 7.183 5.330 1.00 96.75 211 TYR A N 1
ATOM 1624 C CA . TYR A 1 211 ? -6.862 7.426 5.456 1.00 96.75 211 TYR A CA 1
ATOM 1625 C C . TYR A 1 211 ? -7.592 6.228 6.071 1.00 96.75 211 TYR A C 1
ATOM 1627 O O . TYR A 1 211 ? -8.351 6.388 7.027 1.00 96.75 211 TYR A O 1
ATOM 1635 N N . SER A 1 212 ? -7.320 5.018 5.576 1.00 97.38 212 SER A N 1
ATOM 1636 C CA . SER A 1 212 ? -7.944 3.793 6.089 1.00 97.38 212 SER A CA 1
ATOM 1637 C C . SER A 1 212 ? -7.558 3.532 7.544 1.00 97.38 212 SER A C 1
ATOM 1639 O O . SER A 1 212 ? -8.419 3.151 8.331 1.00 97.38 212 SER A O 1
ATOM 1641 N N . ALA A 1 213 ? -6.308 3.801 7.942 1.00 96.56 213 ALA A N 1
ATOM 1642 C CA . ALA A 1 213 ? -5.879 3.699 9.337 1.00 96.56 213 ALA A CA 1
ATOM 1643 C C . ALA A 1 213 ? -6.675 4.646 10.250 1.00 96.56 213 ALA A C 1
ATOM 1645 O O . ALA A 1 213 ? -7.124 4.232 11.317 1.00 96.56 213 ALA A O 1
ATOM 1646 N N . VAL A 1 214 ? -6.908 5.889 9.817 1.00 97.00 214 VAL A N 1
ATOM 1647 C CA . VAL A 1 214 ? -7.725 6.858 10.565 1.00 97.00 214 VAL A CA 1
ATOM 1648 C C . VAL A 1 214 ? -9.178 6.386 10.675 1.00 97.00 214 VAL A C 1
ATOM 1650 O O . VAL A 1 214 ? -9.728 6.360 11.775 1.00 97.00 214 VAL A O 1
ATOM 1653 N N . VAL A 1 215 ? -9.794 5.958 9.569 1.00 98.00 215 VAL A N 1
ATOM 1654 C CA . VAL A 1 215 ? -11.178 5.449 9.566 1.00 98.00 215 VAL A CA 1
ATOM 1655 C C . VAL A 1 215 ? -11.320 4.231 10.482 1.00 98.00 215 VAL A C 1
ATOM 1657 O O . VAL A 1 215 ? -12.239 4.174 11.299 1.00 98.00 215 VAL A O 1
ATOM 1660 N N . LEU A 1 216 ? -10.399 3.270 10.400 1.00 98.00 216 LEU A N 1
ATOM 1661 C CA . LEU A 1 216 ? -10.420 2.067 11.233 1.00 98.00 216 LEU A CA 1
ATOM 1662 C C . LEU A 1 216 ? -10.201 2.395 12.715 1.00 98.00 216 LEU A C 1
ATOM 1664 O O . LEU A 1 216 ? -10.899 1.840 13.562 1.00 98.00 216 LEU A O 1
ATOM 1668 N N . LEU A 1 217 ? -9.307 3.335 13.039 1.00 97.31 217 LEU A N 1
ATOM 1669 C CA . LEU A 1 217 ? -9.100 3.798 14.412 1.00 97.31 217 LEU A CA 1
ATOM 1670 C C . LEU A 1 217 ? -10.381 4.399 14.999 1.00 97.31 217 LEU A C 1
ATOM 1672 O O . LEU A 1 217 ? -10.809 3.987 16.074 1.00 97.31 217 LEU A O 1
ATOM 1676 N N . TYR A 1 218 ? -11.018 5.335 14.294 1.00 98.00 218 TYR A N 1
ATOM 1677 C CA . TYR A 1 218 ? -12.262 5.948 14.769 1.00 98.00 218 TYR A CA 1
ATOM 1678 C C . TYR A 1 218 ? -13.437 4.967 14.796 1.00 98.00 218 TYR A C 1
ATOM 1680 O O . TYR A 1 218 ? -14.315 5.106 15.642 1.00 98.00 218 TYR A O 1
ATOM 1688 N N . THR A 1 219 ? -13.434 3.946 13.936 1.00 97.81 219 THR A N 1
ATOM 1689 C CA . THR A 1 219 ? -14.401 2.839 14.009 1.00 97.81 219 THR A CA 1
ATOM 1690 C C . THR A 1 219 ? -14.241 2.061 15.317 1.00 97.81 219 THR A C 1
ATOM 1692 O O . THR A 1 219 ? -15.214 1.875 16.041 1.00 97.81 219 THR A O 1
ATOM 1695 N N . LEU A 1 220 ? -13.009 1.691 15.682 1.00 97.19 220 LEU A N 1
ATOM 1696 C CA . LEU A 1 220 ? -12.723 1.000 16.946 1.00 97.19 220 LEU A CA 1
ATOM 1697 C C . LEU A 1 220 ? -13.028 1.874 18.172 1.00 97.19 220 LEU A C 1
ATOM 1699 O O . LEU A 1 220 ? -13.594 1.387 19.147 1.00 97.19 220 LEU A O 1
ATOM 1703 N N . LEU A 1 221 ? -12.683 3.165 18.133 1.00 96.94 221 LEU A N 1
ATOM 1704 C CA . LEU A 1 221 ? -13.011 4.104 19.212 1.00 96.94 221 LEU A CA 1
ATOM 1705 C C . LEU A 1 221 ? -14.526 4.301 19.358 1.00 96.94 221 LEU A C 1
ATOM 1707 O O . LEU A 1 221 ? -15.014 4.420 20.479 1.00 96.94 221 LEU A O 1
ATOM 1711 N N . GLY A 1 222 ? -15.268 4.304 18.247 1.00 97.06 222 GLY A N 1
ATOM 1712 C CA . GLY A 1 222 ? -16.729 4.357 18.251 1.00 97.06 222 GLY A CA 1
ATOM 1713 C C . GLY A 1 222 ? -17.339 3.202 19.043 1.00 97.06 222 GLY A C 1
ATOM 1714 O O . GLY A 1 222 ? -18.184 3.440 19.900 1.00 97.06 222 GLY A O 1
ATOM 1715 N N . GLU A 1 223 ? -16.841 1.982 18.840 1.00 96.19 223 GLU A N 1
ATOM 1716 C CA . GLU A 1 223 ? -17.280 0.793 19.582 1.00 96.19 223 GLU A CA 1
ATOM 1717 C C . GLU A 1 223 ? -16.927 0.852 21.073 1.00 96.19 223 GLU A C 1
ATOM 1719 O O . GLU A 1 223 ? -17.735 0.475 21.920 1.00 96.19 223 GLU A O 1
ATOM 1724 N N . VAL A 1 224 ? -15.745 1.373 21.420 1.00 96.38 224 VAL A N 1
ATOM 1725 C CA . VAL A 1 224 ? -15.343 1.571 22.825 1.00 96.38 224 VAL A CA 1
ATOM 1726 C C . VAL A 1 224 ? -16.336 2.470 23.566 1.00 96.38 224 VAL A C 1
ATOM 1728 O O . VAL A 1 224 ? -16.671 2.190 24.721 1.00 96.38 224 VAL A O 1
ATOM 1731 N N . VAL A 1 225 ? -16.806 3.531 22.905 1.00 96.31 225 VAL A N 1
ATOM 1732 C CA . VAL A 1 225 ? -17.799 4.463 23.455 1.00 96.31 225 VAL A CA 1
ATOM 1733 C C . VAL A 1 225 ? -19.196 3.845 23.452 1.00 96.31 225 VAL A C 1
ATOM 1735 O O . VAL A 1 225 ? -19.879 3.909 24.470 1.00 96.31 225 VAL A O 1
ATOM 1738 N N . ALA A 1 226 ? -19.613 3.215 22.351 1.00 95.38 226 ALA A N 1
ATOM 1739 C CA . ALA A 1 226 ? -20.946 2.627 22.207 1.00 95.38 226 ALA A CA 1
ATOM 1740 C C . ALA A 1 226 ? -21.213 1.510 23.227 1.00 95.38 226 ALA A C 1
ATOM 1742 O O . ALA A 1 226 ? -22.315 1.412 23.761 1.00 95.38 226 ALA A O 1
ATOM 1743 N N . LEU A 1 227 ? -20.195 0.704 23.534 1.00 94.81 227 LEU A N 1
ATOM 1744 C CA . LEU A 1 227 ? -20.266 -0.364 24.532 1.00 94.81 227 LEU A CA 1
ATOM 1745 C C . LEU A 1 227 ? -19.921 0.108 25.955 1.00 94.81 227 LEU A C 1
ATOM 1747 O O . LEU A 1 227 ? -19.870 -0.718 26.863 1.00 94.81 227 LEU A O 1
ATOM 1751 N N . GLN A 1 228 ? -19.638 1.403 26.153 1.00 95.31 228 GLN A N 1
ATOM 1752 C CA . GLN A 1 228 ? -19.246 1.988 27.443 1.00 95.31 228 GLN A CA 1
ATOM 1753 C C . GLN A 1 228 ? -18.147 1.172 28.153 1.00 95.31 228 GLN A C 1
ATOM 1755 O O . GLN A 1 228 ? -18.192 0.914 29.362 1.00 95.31 228 GLN A O 1
ATOM 176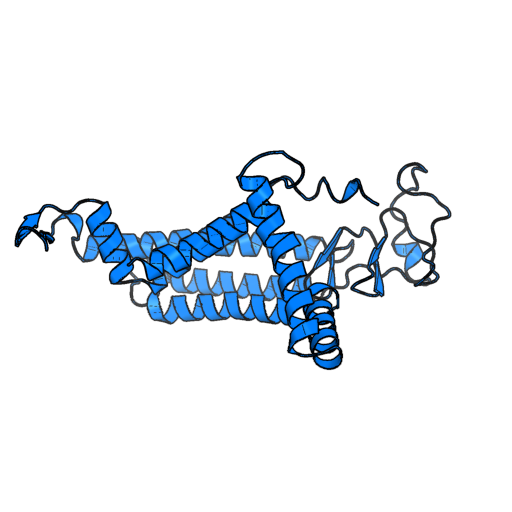0 N N . LEU A 1 229 ? -17.127 0.741 27.398 1.00 94.25 229 LEU A N 1
ATOM 1761 C CA . LEU A 1 229 ? -16.128 -0.213 27.898 1.00 94.25 229 LEU A CA 1
ATOM 1762 C C . LEU A 1 229 ? -15.308 0.334 29.074 1.00 94.25 229 LEU A C 1
ATOM 1764 O O . LEU A 1 229 ? -14.821 -0.453 29.883 1.00 94.25 229 LEU A O 1
ATOM 1768 N N . PHE A 1 230 ? -15.155 1.657 29.177 1.00 94.12 230 PHE A N 1
ATOM 1769 C CA . PHE A 1 230 ? -14.461 2.303 30.296 1.00 94.12 230 PHE A CA 1
ATOM 1770 C C . PHE A 1 230 ? -15.323 2.463 31.556 1.00 94.12 230 PHE A C 1
ATOM 1772 O O . PHE A 1 230 ? -14.770 2.608 32.641 1.00 94.12 230 PHE A O 1
ATOM 1779 N N . GLU A 1 231 ? -16.649 2.406 31.435 1.00 93.75 231 GLU A N 1
ATOM 1780 C CA . GLU A 1 231 ? -17.577 2.478 32.577 1.00 93.75 231 GLU A CA 1
ATOM 1781 C C . GLU A 1 231 ? -17.920 1.078 33.120 1.00 93.75 231 GLU A C 1
ATOM 1783 O O . GLU A 1 231 ? -18.423 0.927 34.233 1.00 93.75 231 GLU A O 1
ATOM 1788 N N . SER A 1 232 ? -17.608 0.036 32.346 1.00 91.00 232 SER A N 1
ATOM 1789 C CA . SER A 1 232 ? -17.871 -1.361 32.684 1.00 91.00 232 SER A CA 1
ATOM 1790 C C . SER A 1 232 ? -16.905 -1.911 33.745 1.00 91.00 232 SER A C 1
ATOM 1792 O O . SER A 1 232 ? -15.712 -1.606 33.751 1.00 91.00 232 SER A O 1
ATOM 1794 N N . LYS A 1 233 ? -17.408 -2.793 34.622 1.00 90.75 233 LYS A N 1
ATOM 1795 C CA . LYS A 1 233 ? -16.592 -3.570 35.574 1.00 90.75 233 LYS A CA 1
ATOM 1796 C C . LYS A 1 233 ? -16.160 -4.896 34.947 1.00 90.75 233 LYS A C 1
ATOM 1798 O O . LYS A 1 233 ? -16.971 -5.584 34.331 1.00 90.75 233 LYS A O 1
ATOM 1803 N N . TYR A 1 234 ? -14.907 -5.289 35.158 1.00 89.50 234 TYR A N 1
ATOM 1804 C CA . TYR A 1 234 ? -14.333 -6.526 34.619 1.00 89.50 234 TYR A CA 1
ATOM 1805 C C . TYR A 1 234 ? -13.976 -7.492 35.745 1.00 89.50 234 TYR A C 1
ATOM 1807 O O . TYR A 1 234 ? -13.434 -7.078 36.765 1.00 89.50 234 TYR A O 1
ATOM 1815 N N . ILE A 1 235 ? -14.234 -8.785 35.562 1.00 89.38 235 ILE A N 1
ATOM 1816 C CA . ILE A 1 235 ? -13.933 -9.801 36.579 1.00 89.38 235 ILE A CA 1
ATOM 1817 C C . ILE A 1 235 ? -12.496 -10.292 36.403 1.00 89.38 235 ILE A C 1
ATOM 1819 O O . ILE A 1 235 ? -12.118 -10.768 35.328 1.00 89.38 235 ILE A O 1
ATOM 1823 N N . ASN A 1 236 ? -11.697 -10.214 37.466 1.00 85.75 236 ASN A N 1
ATOM 1824 C CA . ASN A 1 236 ? -10.365 -10.803 37.479 1.00 85.75 236 ASN A CA 1
ATOM 1825 C C . ASN A 1 236 ? -10.471 -12.333 37.580 1.00 85.75 236 ASN A C 1
ATOM 1827 O O . ASN A 1 236 ? -10.992 -12.857 38.556 1.00 85.75 236 ASN A O 1
ATOM 1831 N N . GLN A 1 237 ? -9.949 -13.067 36.594 1.00 82.81 237 GLN A N 1
ATOM 1832 C CA . GLN A 1 237 ? -10.025 -14.535 36.585 1.00 82.81 237 GLN A CA 1
ATOM 1833 C C . GLN A 1 237 ? -9.225 -15.213 37.711 1.00 82.81 237 GLN A C 1
ATOM 1835 O O . GLN A 1 237 ? -9.523 -16.355 38.045 1.00 82.81 237 GLN A O 1
ATOM 1840 N N . ALA A 1 238 ? -8.220 -14.543 38.287 1.00 84.94 238 ALA A N 1
ATOM 1841 C CA . ALA A 1 238 ? -7.397 -15.105 39.358 1.00 84.94 238 ALA A CA 1
ATOM 1842 C C . ALA A 1 238 ? -8.017 -14.915 40.750 1.00 84.94 238 ALA A C 1
ATOM 1844 O O . ALA A 1 238 ? -7.913 -15.808 41.585 1.00 84.94 238 ALA A O 1
ATOM 1845 N N . THR A 1 239 ? -8.645 -13.762 41.007 1.00 86.12 239 THR A N 1
ATOM 1846 C CA . THR A 1 239 ? -9.209 -13.423 42.328 1.00 86.12 239 THR A CA 1
ATOM 1847 C C . THR A 1 239 ? -10.735 -13.482 42.375 1.00 86.12 239 THR A C 1
ATOM 1849 O O . THR A 1 239 ? -11.305 -13.531 43.456 1.00 86.12 239 THR A O 1
ATOM 1852 N N . GLY A 1 240 ? -11.413 -13.475 41.223 1.00 88.62 240 GLY A N 1
ATOM 1853 C CA . GLY A 1 240 ? -12.874 -13.403 41.114 1.00 88.62 240 GLY A CA 1
ATOM 1854 C C . GLY A 1 240 ? -13.465 -12.021 41.415 1.00 88.62 240 GLY A C 1
ATOM 1855 O O . GLY A 1 240 ? -14.671 -11.832 41.275 1.00 88.62 240 GLY A O 1
ATOM 1856 N N . GLU A 1 241 ? -12.642 -11.047 41.805 1.00 90.00 241 GLU A N 1
ATOM 1857 C CA . GLU A 1 241 ? -13.107 -9.724 42.219 1.00 90.00 241 GLU A CA 1
ATOM 1858 C C . GLU A 1 241 ? -13.346 -8.779 41.026 1.00 90.00 241 GLU A C 1
ATOM 1860 O O . GLU A 1 241 ? -12.645 -8.867 40.005 1.00 90.00 241 GLU A O 1
ATOM 1865 N N . PRO A 1 242 ? -14.322 -7.854 41.135 1.00 90.25 242 PRO A N 1
ATOM 1866 C CA . PRO A 1 242 ? -14.552 -6.830 40.130 1.00 90.25 242 PRO A CA 1
ATOM 1867 C C . PRO A 1 242 ? -13.420 -5.797 40.150 1.00 90.25 242 PRO A C 1
ATOM 1869 O O . PRO A 1 242 ? -13.115 -5.183 41.167 1.00 90.25 242 PRO A O 1
ATOM 1872 N N . THR A 1 243 ? -12.832 -5.576 38.984 1.00 90.62 243 THR A N 1
ATOM 1873 C CA . THR A 1 243 ? -11.776 -4.597 38.725 1.00 90.62 243 THR A CA 1
ATOM 1874 C C . THR A 1 243 ? -12.272 -3.510 37.780 1.00 90.62 243 THR A C 1
ATOM 1876 O O . THR A 1 243 ? -13.112 -3.757 36.909 1.00 90.62 243 THR A O 1
ATOM 1879 N N . ASP A 1 244 ? -11.756 -2.298 37.966 1.00 91.19 244 ASP A N 1
ATOM 1880 C CA . ASP A 1 244 ? -12.049 -1.168 37.091 1.00 91.19 244 ASP A CA 1
ATOM 1881 C C . ASP A 1 244 ? -11.427 -1.326 35.704 1.00 91.19 244 ASP A C 1
ATOM 1883 O O . ASP A 1 244 ? -10.386 -1.969 35.519 1.00 91.19 244 ASP A O 1
ATOM 1887 N N . ALA A 1 245 ? -12.075 -0.708 34.718 1.00 91.31 245 ALA A N 1
ATOM 1888 C CA . ALA A 1 245 ? -11.575 -0.662 33.359 1.00 91.31 245 ALA A CA 1
ATOM 1889 C C . ALA A 1 245 ? -10.211 0.040 33.315 1.00 91.31 245 ALA A C 1
ATOM 1891 O O . ALA A 1 245 ? -10.061 1.200 33.694 1.00 91.31 245 ALA A O 1
ATOM 1892 N N . THR A 1 246 ? -9.209 -0.652 32.782 1.00 92.12 246 THR A N 1
ATOM 1893 C CA . THR A 1 246 ? -7.928 -0.040 32.417 1.00 92.12 246 THR A CA 1
ATOM 1894 C C . THR A 1 246 ? -7.800 -0.013 30.902 1.00 92.12 246 THR A C 1
ATOM 1896 O O . THR A 1 246 ? -8.356 -0.868 30.210 1.00 92.12 246 THR A O 1
ATOM 1899 N N . VAL A 1 247 ? -6.999 0.915 30.371 1.00 89.06 247 VAL A N 1
ATOM 1900 C CA . VAL A 1 247 ? -6.708 0.994 28.927 1.00 89.06 247 VAL A CA 1
ATOM 1901 C C . VAL A 1 247 ? -6.222 -0.349 28.378 1.00 89.06 247 VAL A C 1
ATOM 1903 O O . VAL A 1 247 ? -6.561 -0.715 27.254 1.00 89.06 247 VAL A O 1
ATOM 1906 N N . TRP A 1 248 ? -5.475 -1.120 29.172 1.00 89.38 248 TRP A N 1
ATOM 1907 C CA . TRP A 1 248 ? -4.966 -2.416 28.737 1.00 89.38 248 TRP A CA 1
ATOM 1908 C C . TRP A 1 248 ? -6.037 -3.506 28.692 1.00 89.38 248 TRP A C 1
ATOM 1910 O O . TRP A 1 248 ? -6.063 -4.295 27.747 1.00 89.38 248 TRP A O 1
ATOM 1920 N N . ILE A 1 249 ? -6.951 -3.529 29.666 1.00 89.19 249 ILE A N 1
ATOM 1921 C CA . ILE A 1 249 ? -8.102 -4.442 29.650 1.00 89.19 249 ILE A CA 1
ATOM 1922 C C . ILE A 1 249 ? -8.996 -4.120 28.451 1.00 89.19 249 ILE A C 1
ATOM 1924 O O . ILE A 1 249 ? -9.282 -5.018 27.660 1.00 89.19 249 ILE A O 1
ATOM 1928 N N . VAL A 1 250 ? -9.345 -2.844 28.262 1.00 90.75 250 VAL A N 1
ATOM 1929 C CA . VAL A 1 250 ? -10.192 -2.391 27.148 1.00 90.75 250 VAL A CA 1
ATOM 1930 C C . VAL A 1 250 ? -9.540 -2.713 25.804 1.00 90.75 250 VAL A C 1
ATOM 1932 O O . VAL A 1 250 ? -10.171 -3.337 24.958 1.00 90.75 250 VAL A O 1
ATOM 1935 N N . THR A 1 251 ? -8.254 -2.398 25.621 1.00 88.56 251 THR A N 1
ATOM 1936 C CA . THR A 1 251 ? -7.519 -2.724 24.384 1.00 88.56 251 THR A CA 1
ATOM 1937 C C . THR A 1 251 ? -7.540 -4.226 24.083 1.00 88.56 251 THR A C 1
ATOM 1939 O O . THR A 1 251 ? -7.828 -4.626 22.955 1.00 88.56 251 THR A O 1
ATOM 1942 N N . ARG A 1 252 ? -7.279 -5.086 25.079 1.00 90.12 252 ARG A N 1
ATOM 1943 C CA . ARG A 1 252 ? -7.341 -6.550 24.898 1.00 90.12 252 ARG A CA 1
ATOM 1944 C C . ARG A 1 252 ? -8.748 -7.019 24.535 1.00 90.12 252 ARG A C 1
ATOM 1946 O O . ARG A 1 252 ? -8.882 -7.924 23.715 1.00 90.12 252 ARG A O 1
ATOM 1953 N N . TYR A 1 253 ? -9.767 -6.411 25.134 1.00 90.25 253 TYR A N 1
ATOM 1954 C CA . TYR A 1 253 ? -11.166 -6.730 24.874 1.00 90.25 253 TYR A CA 1
ATOM 1955 C C . TYR A 1 253 ? -11.579 -6.337 23.450 1.00 90.25 253 TYR A C 1
ATOM 1957 O O . TYR A 1 253 ? -12.144 -7.154 22.731 1.00 90.25 253 TYR A O 1
ATOM 1965 N N . VAL A 1 254 ? -11.191 -5.144 22.989 1.00 91.69 254 VAL A N 1
ATOM 1966 C CA . VAL A 1 254 ? -11.423 -4.679 21.610 1.00 91.69 254 VAL A CA 1
ATOM 1967 C C . VAL A 1 254 ? -10.735 -5.588 20.590 1.00 91.69 254 VAL A C 1
ATOM 1969 O O . VAL A 1 254 ? -11.364 -5.985 19.614 1.00 91.69 254 VAL A O 1
ATOM 1972 N N . ILE A 1 255 ? -9.482 -5.991 20.832 1.00 92.12 255 ILE A N 1
ATOM 1973 C CA . ILE A 1 255 ? -8.767 -6.944 19.960 1.00 92.12 255 ILE A CA 1
ATOM 1974 C C . ILE A 1 255 ? -9.483 -8.300 19.911 1.00 92.12 255 ILE A C 1
ATOM 1976 O O . ILE A 1 255 ? -9.482 -8.959 18.874 1.00 92.12 255 ILE A O 1
ATOM 1980 N N . TYR A 1 256 ? -10.068 -8.735 21.029 1.00 90.25 256 TYR A N 1
ATOM 1981 C CA . TYR A 1 256 ? -10.813 -9.989 21.099 1.00 90.25 256 TYR A CA 1
ATOM 1982 C C . TYR A 1 256 ? -12.144 -9.920 20.339 1.00 90.25 256 TYR A C 1
ATOM 1984 O O . TYR A 1 256 ? -12.474 -10.866 19.628 1.00 90.25 256 TYR A O 1
ATOM 1992 N N . LEU A 1 257 ? -12.883 -8.814 20.463 1.00 92.00 257 LEU A N 1
ATOM 1993 C CA . LEU A 1 257 ? -14.173 -8.626 19.793 1.00 92.00 257 LEU A CA 1
ATOM 1994 C C . LEU A 1 257 ? -14.028 -8.351 18.293 1.00 92.00 257 LEU A C 1
ATOM 1996 O O . LEU A 1 257 ? -14.771 -8.909 17.488 1.00 92.00 257 LEU A O 1
ATOM 2000 N N . TYR A 1 258 ? -13.053 -7.525 17.911 1.00 95.19 258 TYR A N 1
ATOM 2001 C CA . TYR A 1 258 ? -12.888 -7.020 16.546 1.00 95.19 258 TYR A CA 1
ATOM 2002 C C . TYR A 1 258 ? -11.499 -7.334 15.958 1.00 95.19 258 TYR A C 1
ATOM 2004 O O . TYR A 1 258 ? -10.816 -6.434 15.456 1.00 95.19 258 TYR A O 1
ATOM 2012 N N . PRO A 1 259 ? -11.053 -8.608 15.955 1.00 92.00 259 PRO A N 1
ATOM 2013 C CA . PRO A 1 259 ? -9.688 -8.968 15.573 1.00 92.00 259 PRO A CA 1
ATOM 2014 C C . PRO A 1 259 ? -9.356 -8.583 14.128 1.00 92.00 259 PRO A C 1
ATOM 2016 O O . PRO A 1 259 ? -8.243 -8.141 13.851 1.00 92.00 259 PRO A O 1
ATOM 2019 N N . VAL A 1 260 ? -10.321 -8.703 13.207 1.00 92.50 260 VAL A N 1
ATOM 2020 C CA . VAL A 1 260 ? -10.125 -8.362 11.789 1.00 92.50 260 VAL A CA 1
ATOM 2021 C C . VAL A 1 260 ? -9.961 -6.855 11.596 1.00 92.50 260 VAL A C 1
ATOM 2023 O O . VAL A 1 260 ? -9.059 -6.430 10.882 1.00 92.50 260 VAL A O 1
ATOM 2026 N N . VAL A 1 261 ? -10.775 -6.034 12.266 1.00 94.94 261 VAL A N 1
ATOM 2027 C CA . VAL A 1 261 ? -10.694 -4.566 12.171 1.00 94.94 261 VAL A CA 1
ATOM 2028 C C . VAL A 1 261 ? -9.372 -4.068 12.764 1.00 94.94 261 VAL A C 1
ATOM 2030 O O . VAL A 1 261 ? -8.699 -3.238 12.152 1.00 94.94 261 VAL A O 1
ATOM 2033 N N . CYS A 1 262 ? -8.935 -4.636 13.894 1.00 93.25 262 CYS A N 1
ATOM 2034 C CA . CYS A 1 262 ? -7.614 -4.360 14.461 1.00 93.25 262 CYS A CA 1
ATOM 2035 C C . CYS A 1 262 ? -6.478 -4.785 13.517 1.00 93.25 262 CYS A C 1
ATOM 2037 O O . CYS A 1 262 ? -5.537 -4.021 13.316 1.00 93.25 262 CYS A O 1
ATOM 2039 N N . MET A 1 263 ? -6.560 -5.975 12.912 1.00 92.75 263 MET A N 1
ATOM 2040 C CA . MET A 1 263 ? -5.565 -6.448 11.943 1.00 92.75 263 MET A CA 1
ATOM 2041 C C . MET A 1 263 ? -5.454 -5.496 10.746 1.00 92.75 263 MET A C 1
ATOM 2043 O O . MET A 1 263 ? -4.343 -5.120 10.376 1.00 92.75 263 MET A O 1
ATOM 2047 N N . LEU A 1 264 ? -6.584 -5.075 10.168 1.00 93.62 264 LEU A N 1
ATOM 2048 C CA . LEU A 1 264 ? -6.609 -4.110 9.066 1.00 93.62 264 LEU A CA 1
ATOM 2049 C C . LEU A 1 264 ? -5.989 -2.772 9.481 1.00 93.62 264 LEU A C 1
ATOM 2051 O O . LEU A 1 264 ? -5.179 -2.228 8.735 1.00 93.62 264 LEU A O 1
ATOM 2055 N N . PHE A 1 265 ? -6.304 -2.272 10.682 1.00 94.81 265 PHE A N 1
ATOM 2056 C CA . PHE A 1 265 ? -5.723 -1.034 11.205 1.00 94.81 265 PHE A CA 1
ATOM 2057 C C . PHE A 1 265 ? -4.193 -1.120 11.259 1.00 94.81 265 PHE A C 1
ATOM 2059 O O . PHE A 1 265 ? -3.506 -0.265 10.697 1.00 94.81 265 PHE A O 1
ATOM 2066 N N . PHE A 1 266 ? -3.652 -2.179 11.867 1.00 90.00 266 PHE A N 1
ATOM 2067 C CA . PHE A 1 266 ? -2.205 -2.367 11.954 1.00 90.00 266 PHE A CA 1
ATOM 2068 C C . PHE A 1 266 ? -1.559 -2.537 10.577 1.00 90.00 266 PHE A C 1
ATOM 2070 O O . PHE A 1 266 ? -0.523 -1.928 10.325 1.00 90.00 266 PHE A O 1
ATOM 2077 N N . MET A 1 267 ? -2.175 -3.295 9.667 1.00 89.94 267 MET A N 1
ATOM 2078 C CA . MET A 1 267 ? -1.677 -3.442 8.294 1.00 89.94 267 MET A CA 1
ATOM 2079 C C . MET A 1 267 ? -1.593 -2.091 7.573 1.00 89.94 267 MET A C 1
ATOM 2081 O O . MET A 1 267 ? -0.558 -1.778 6.987 1.00 89.94 267 MET A O 1
ATOM 2085 N N . CYS A 1 268 ? -2.628 -1.251 7.675 1.00 92.06 268 CYS A N 1
ATOM 2086 C CA . CYS A 1 268 ? -2.622 0.090 7.091 1.00 92.06 268 CYS A CA 1
ATOM 2087 C C . CYS A 1 268 ? -1.525 0.986 7.686 1.00 92.06 268 CYS A C 1
ATOM 2089 O O . CYS A 1 268 ? -0.851 1.695 6.939 1.00 92.06 268 CYS A O 1
ATOM 2091 N N . VAL A 1 269 ? -1.296 0.938 9.002 1.00 88.00 269 VAL A N 1
ATOM 2092 C CA . VAL A 1 269 ? -0.219 1.708 9.650 1.00 88.00 269 VAL A CA 1
ATOM 2093 C C . VAL A 1 269 ? 1.155 1.252 9.153 1.00 88.00 269 VAL A C 1
ATOM 2095 O O . VAL A 1 269 ? 1.968 2.080 8.747 1.00 88.00 269 VAL A O 1
ATOM 2098 N N . VAL A 1 270 ? 1.405 -0.059 9.119 1.00 84.19 270 VAL A N 1
ATOM 2099 C CA . VAL A 1 270 ? 2.699 -0.621 8.700 1.00 84.19 270 VAL A CA 1
ATOM 2100 C C . VAL A 1 270 ? 2.995 -0.305 7.235 1.00 84.19 270 VAL A C 1
ATOM 2102 O O . VAL A 1 270 ? 4.084 0.172 6.914 1.00 84.19 270 VAL A O 1
ATOM 2105 N N . MET A 1 271 ? 2.021 -0.506 6.346 1.00 82.94 271 MET A N 1
ATOM 2106 C CA . MET A 1 271 ? 2.186 -0.203 4.921 1.00 82.94 271 MET A CA 1
ATOM 2107 C C . MET A 1 271 ? 2.315 1.306 4.663 1.00 82.94 271 MET A C 1
ATOM 2109 O O . MET A 1 271 ? 3.100 1.711 3.807 1.00 82.94 271 MET A O 1
ATOM 2113 N N . GLY A 1 272 ? 1.617 2.145 5.435 1.00 78.19 272 GLY A N 1
ATOM 2114 C CA . GLY A 1 272 ? 1.702 3.605 5.343 1.00 78.19 272 GLY A CA 1
ATOM 2115 C C . GLY A 1 272 ? 3.040 4.193 5.805 1.00 78.19 272 GLY A C 1
ATOM 2116 O O . GLY A 1 272 ? 3.401 5.282 5.366 1.00 78.19 272 GLY A O 1
ATOM 2117 N N . MET A 1 273 ? 3.800 3.482 6.645 1.00 73.00 273 MET A N 1
ATOM 2118 C CA . MET A 1 273 ? 5.132 3.908 7.104 1.00 73.00 273 MET A CA 1
ATOM 2119 C C . MET A 1 273 ? 6.266 3.538 6.136 1.00 73.00 273 MET A C 1
ATOM 2121 O O . MET A 1 273 ? 7.335 4.145 6.194 1.00 73.00 273 MET A O 1
ATOM 2125 N N . SER A 1 274 ? 6.049 2.582 5.228 1.00 63.06 274 SER A N 1
ATOM 2126 C CA . SER A 1 274 ? 7.068 2.105 4.279 1.00 63.06 274 SER A CA 1
ATOM 2127 C C . SER A 1 274 ? 7.664 3.191 3.355 1.00 63.06 274 SER A C 1
ATOM 2129 O O . SER A 1 274 ? 8.874 3.144 3.126 1.00 63.06 274 SER A O 1
ATOM 2131 N N . PRO A 1 275 ? 6.915 4.211 2.879 1.00 55.12 275 PRO A N 1
ATOM 2132 C CA . PRO A 1 275 ? 7.485 5.315 2.097 1.00 55.12 275 PRO A CA 1
ATOM 2133 C C . PRO A 1 275 ? 8.410 6.243 2.905 1.00 55.12 275 PRO A C 1
ATOM 2135 O O . PRO A 1 275 ? 9.158 7.020 2.318 1.00 55.12 275 PRO A O 1
ATOM 2138 N N . CYS A 1 276 ? 8.355 6.185 4.241 1.00 41.41 276 CYS A N 1
ATOM 2139 C CA . CYS A 1 276 ? 9.059 7.089 5.153 1.00 41.41 276 CYS A CA 1
ATOM 2140 C C . CYS A 1 276 ? 10.361 6.507 5.719 1.00 41.41 276 CYS A C 1
ATOM 2142 O O . CYS A 1 276 ? 10.853 7.019 6.722 1.00 41.41 276 CYS A O 1
ATOM 2144 N N . VAL A 1 277 ? 10.942 5.474 5.098 1.00 40.28 277 VAL A N 1
ATOM 2145 C CA . VAL A 1 277 ? 12.322 5.063 5.392 1.00 40.28 277 VAL A CA 1
ATOM 2146 C C . VAL A 1 277 ? 13.250 5.725 4.369 1.00 40.28 277 VAL A C 1
ATOM 2148 O O . VAL A 1 277 ? 13.544 5.136 3.325 1.00 40.28 277 VAL A O 1
ATOM 2151 N N . PRO A 1 278 ? 13.731 6.959 4.614 1.00 39.56 278 PRO A N 1
ATOM 2152 C CA . PRO A 1 278 ? 14.926 7.412 3.929 1.00 39.56 278 PRO A CA 1
ATOM 2153 C C . PRO A 1 278 ? 16.035 6.479 4.412 1.00 39.56 278 PRO A C 1
ATOM 2155 O O . PRO A 1 278 ? 16.223 6.408 5.619 1.00 39.56 278 PRO A O 1
ATOM 2158 N N . ASN A 1 279 ? 16.683 5.705 3.529 1.00 41.50 279 ASN A N 1
ATOM 2159 C CA . ASN A 1 279 ? 18.132 5.424 3.615 1.00 41.50 279 ASN A CA 1
ATOM 2160 C C . ASN A 1 279 ? 18.704 4.421 2.592 1.00 41.50 279 ASN A C 1
ATOM 2162 O O . ASN A 1 279 ? 19.920 4.393 2.442 1.00 41.50 279 ASN A O 1
ATOM 2166 N N . GLU A 1 280 ? 17.923 3.667 1.816 1.00 41.47 280 GLU A N 1
ATOM 2167 C CA . GLU A 1 280 ? 18.526 2.606 0.968 1.00 41.47 280 GLU A CA 1
ATOM 2168 C C . GLU A 1 280 ? 18.725 2.981 -0.516 1.00 41.47 280 GLU A C 1
ATOM 2170 O O . GLU A 1 280 ? 19.607 2.438 -1.183 1.00 41.47 280 GLU A O 1
ATOM 2175 N N . VAL A 1 281 ? 18.014 3.986 -1.047 1.00 42.78 281 VAL A N 1
ATOM 2176 C CA . VAL A 1 281 ? 18.209 4.430 -2.450 1.00 42.78 281 VAL A CA 1
ATOM 2177 C C . VAL A 1 281 ? 19.609 5.045 -2.673 1.00 42.78 281 VAL A C 1
ATOM 2179 O O . VAL A 1 281 ? 20.107 5.088 -3.796 1.00 42.78 281 VAL A O 1
ATOM 2182 N N . ALA A 1 282 ? 20.305 5.448 -1.603 1.00 34.00 282 ALA A N 1
ATOM 2183 C CA . ALA A 1 282 ? 21.654 6.016 -1.666 1.00 34.00 282 ALA A CA 1
ATOM 2184 C C . ALA A 1 282 ? 22.796 4.972 -1.682 1.00 34.00 282 ALA A C 1
ATOM 2186 O O . ALA A 1 282 ? 23.930 5.324 -2.016 1.00 34.00 282 ALA A O 1
ATOM 2187 N N . LEU A 1 283 ? 22.543 3.701 -1.340 1.00 34.31 283 LEU A N 1
ATOM 2188 C CA . LEU A 1 283 ? 23.594 2.671 -1.261 1.00 34.31 283 LEU A CA 1
ATOM 2189 C C . LEU A 1 283 ? 23.728 1.840 -2.545 1.00 34.31 283 LEU A C 1
ATOM 2191 O O . LEU A 1 283 ? 24.845 1.461 -2.910 1.00 34.31 283 LEU A O 1
ATOM 2195 N N . MET A 1 284 ? 22.645 1.650 -3.307 1.00 35.03 284 MET A N 1
ATOM 2196 C CA . MET A 1 284 ? 22.721 1.006 -4.629 1.00 35.03 284 MET A CA 1
ATOM 2197 C C . MET A 1 284 ? 23.456 1.849 -5.683 1.00 35.03 284 MET A C 1
ATOM 2199 O O . MET A 1 284 ? 23.928 1.303 -6.680 1.00 35.03 284 MET A O 1
ATOM 2203 N N . SER A 1 285 ? 23.636 3.157 -5.465 1.00 37.31 285 SER A N 1
ATOM 2204 C CA . SER A 1 285 ? 24.421 4.010 -6.368 1.00 37.31 285 SER A CA 1
ATOM 2205 C C . SER A 1 285 ? 25.941 3.890 -6.181 1.00 37.31 285 SER A C 1
ATOM 2207 O O . SER A 1 285 ? 26.675 4.571 -6.891 1.00 37.31 285 SER A O 1
ATOM 2209 N N . ARG A 1 286 ? 26.431 3.080 -5.226 1.00 33.97 286 ARG A N 1
ATOM 2210 C CA . ARG A 1 286 ? 27.873 2.915 -4.938 1.00 33.97 286 ARG A CA 1
ATOM 2211 C C . ARG A 1 286 ? 28.468 1.559 -5.342 1.00 33.97 286 ARG A C 1
ATOM 2213 O O . ARG A 1 2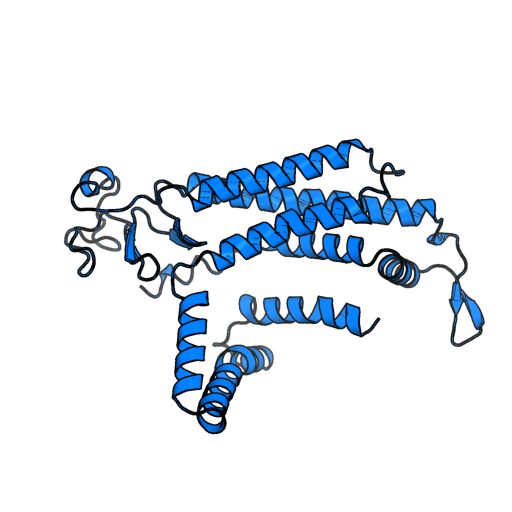86 ? 29.662 1.362 -5.142 1.00 33.97 286 ARG A O 1
ATOM 2220 N N . ARG A 1 287 ? 27.681 0.620 -5.887 1.00 34.75 287 ARG A N 1
ATOM 2221 C CA . ARG A 1 287 ? 28.164 -0.719 -6.309 1.00 34.75 287 ARG A CA 1
ATOM 2222 C C . ARG A 1 287 ? 27.924 -1.053 -7.788 1.00 34.75 287 ARG A C 1
ATOM 2224 O O . ARG A 1 287 ? 27.876 -2.227 -8.144 1.00 34.75 287 ARG A O 1
ATOM 2231 N N . LEU A 1 288 ? 27.786 -0.044 -8.643 1.00 37.28 288 LEU A N 1
ATOM 2232 C CA . LEU A 1 288 ? 27.777 -0.169 -10.106 1.00 37.28 288 LEU A CA 1
ATOM 2233 C C . LEU A 1 288 ? 28.560 0.993 -10.710 1.00 37.28 288 LEU A C 1
ATOM 2235 O O . LEU A 1 288 ? 29.151 0.781 -11.789 1.00 37.28 288 LEU A O 1
#

Sequence (288 aa):
MAIAVVALALPLCLVGLVYCVDPTKSGNLSSLHRLVLEDLPALTSAALLKLCGPRIHSGVVDSVDYVLYRPNPLMQMVYLHLVIGGYALFVMFAQPLLPNVYLSYNHVYFTGGAALLALLTFIQASTANPGIVTMRTMAEYQTYNFDEVMYKTANSCKTCRCNKPARSKHCSVCDMCVARFDHPWLNSCVGERNYRYFVLFILVNAGLCAYSAVVLLYTLLGEVVALQLFESKYINQATGEPTDATVWIVTRYVIYLYPVVCMLFFMCVVMGMSPCVPNEVALMSRRL

Organism: NCBI:txid157072